Protein AF-A0A7V5DBU5-F1 (afdb_monomer_lite)

Secondary structure (DSSP, 8-state):
-HHHHHHHHHHHHHHSS---PPPPPP--TT------GGG--------TT---TT-SPBPPTT---IIIIIHHHHHHHH-STTSSSTTT-GGG---SSHHHHHHHSTTTT-S-TTT-HHHHHHH-SSTTTSSSTTSPPPPHHHHHHHHHHHHTT------BTTTT----SS--IIIIIHHHHHHH-

Sequence (185 aa):
MQHYALFTFFLVVLLSLSAPACKHDPAFPGGGDPIDTTDNPIDTTGNPGGGGNNSGVPCNPDSVYFQNQILPILISNCTESGCHNNVDKEDGVILTSYQSLVSTVENATLNNWDENKLMKALLEDDPDDRMPYGKPPLPQAQINLIATWIQQGAKNNGCNENYGACDTVNVKYSAFVQPLIQAKC

Foldseek 3Di:
DVVVVVVVVVVVVVVVPPDPDDDDDPDDPPDDDDPPCPVPPPPPPPDPDDPDLQDDAADDPLDQACVPAVLCVCCVFAQPPCGQDPPNNVVVQHSNALVRRPVRFFCCLPLDQVRGRVNCQLPPPDQCSHPPHPDDRDDVVSSVSSNSCSVVRVDNGDHRPNHPPDPPVQDDCVRPVVVVVVVPD

Radius of gyration: 33.04 Å; chains: 1; bounding box: 50×54×103 Å

Structure (mmCIF, N/CA/C/O backbone):
data_AF-A0A7V5DBU5-F1
#
_entry.id   AF-A0A7V5DBU5-F1
#
loop_
_atom_site.group_PDB
_atom_site.id
_atom_site.type_symbol
_atom_site.label_atom_id
_atom_site.label_alt_id
_atom_site.label_comp_id
_atom_site.label_asym_id
_atom_site.label_entity_id
_atom_site.label_seq_id
_atom_site.pdbx_PDB_ins_code
_atom_site.Cartn_x
_atom_site.Cartn_y
_atom_site.Cartn_z
_atom_site.occupancy
_atom_site.B_iso_or_equiv
_atom_site.auth_seq_id
_atom_site.auth_comp_id
_atom_site.auth_asym_id
_atom_site.auth_atom_id
_atom_site.pdbx_PDB_model_num
ATOM 1 N N . MET A 1 1 ? 9.327 38.498 -87.704 1.00 60.50 1 MET A N 1
ATOM 2 C CA . MET A 1 1 ? 9.196 38.509 -86.227 1.00 60.50 1 MET A CA 1
ATOM 3 C C . MET A 1 1 ? 8.640 37.201 -85.642 1.00 60.50 1 MET A C 1
ATOM 5 O O . MET A 1 1 ? 8.986 36.889 -84.514 1.00 60.50 1 MET A O 1
ATOM 9 N N . GLN A 1 2 ? 7.891 36.382 -86.400 1.00 60.19 2 GLN A N 1
ATOM 10 C CA . GLN A 1 2 ? 7.339 35.084 -85.949 1.00 60.19 2 GLN A CA 1
ATOM 11 C C . GLN A 1 2 ? 8.396 34.035 -85.525 1.00 60.19 2 GLN A C 1
ATOM 13 O O . GLN A 1 2 ? 8.180 33.277 -84.586 1.00 60.19 2 GLN A O 1
ATOM 18 N N . HIS A 1 3 ? 9.555 33.995 -86.194 1.00 65.50 3 HIS A N 1
ATOM 19 C CA . HIS A 1 3 ? 10.580 32.967 -85.949 1.00 65.50 3 HIS A CA 1
ATOM 20 C C . HIS A 1 3 ? 11.387 33.180 -84.659 1.00 65.50 3 HIS A C 1
ATOM 22 O O . HIS A 1 3 ? 11.860 32.213 -84.072 1.00 65.50 3 HIS A O 1
ATOM 28 N N . TYR A 1 4 ? 11.502 34.425 -84.184 1.00 69.12 4 TYR A N 1
ATOM 29 C CA . TYR A 1 4 ? 12.236 34.733 -82.952 1.00 69.12 4 TYR A CA 1
ATOM 30 C C . TYR A 1 4 ? 11.459 34.306 -81.699 1.00 69.12 4 TYR A C 1
ATOM 32 O O . TYR A 1 4 ? 12.061 33.814 -80.753 1.00 69.12 4 TYR A O 1
ATOM 40 N N . ALA A 1 5 ? 10.126 34.425 -81.721 1.00 69.25 5 ALA A N 1
ATOM 41 C CA . ALA A 1 5 ? 9.256 34.041 -80.606 1.00 69.25 5 ALA A CA 1
ATOM 42 C C . ALA A 1 5 ? 9.189 32.517 -80.390 1.00 69.25 5 ALA A C 1
ATOM 44 O O . ALA A 1 5 ? 9.115 32.051 -79.257 1.00 69.25 5 ALA A O 1
ATOM 45 N N . LEU A 1 6 ? 9.259 31.730 -81.470 1.00 64.69 6 LEU A N 1
ATOM 46 C CA . LEU A 1 6 ? 9.334 30.268 -81.383 1.00 64.69 6 LEU A CA 1
ATOM 47 C C . LEU A 1 6 ? 10.687 29.802 -80.839 1.00 64.69 6 LEU A C 1
ATOM 49 O O . LEU A 1 6 ? 10.736 28.873 -80.038 1.00 64.69 6 LEU A O 1
ATOM 53 N N . PHE A 1 7 ? 11.775 30.469 -81.232 1.00 73.44 7 PHE A N 1
ATOM 54 C CA . PHE A 1 7 ? 13.117 30.117 -80.776 1.00 73.44 7 PHE A CA 1
ATOM 55 C C . PHE A 1 7 ? 13.321 30.440 -79.292 1.00 73.44 7 PHE A C 1
ATOM 57 O O . PHE A 1 7 ? 13.862 29.620 -78.556 1.00 73.44 7 PHE A O 1
ATOM 64 N N . THR A 1 8 ? 12.830 31.590 -78.820 1.00 72.75 8 THR A N 1
ATOM 65 C CA . THR A 1 8 ? 12.889 31.940 -77.393 1.00 72.75 8 THR A CA 1
ATOM 66 C C . THR A 1 8 ? 12.003 31.037 -76.542 1.00 72.75 8 THR A C 1
ATOM 68 O O . THR A 1 8 ? 12.426 30.632 -75.463 1.00 72.75 8 THR A O 1
ATOM 71 N N . PHE A 1 9 ? 10.822 30.644 -77.031 1.00 72.44 9 PHE A N 1
ATOM 72 C CA . PHE A 1 9 ? 9.967 29.681 -76.335 1.00 72.44 9 PHE A CA 1
ATOM 73 C C . PHE A 1 9 ? 10.643 28.307 -76.204 1.00 72.44 9 PHE A C 1
ATOM 75 O O . PHE A 1 9 ? 10.644 27.720 -75.125 1.00 72.44 9 PHE A O 1
ATOM 82 N N . PHE A 1 10 ? 11.300 27.829 -77.266 1.00 71.50 10 PHE A N 1
ATOM 83 C CA . PHE A 1 10 ? 12.033 26.560 -77.237 1.00 71.50 10 PHE A CA 1
ATOM 84 C C . PHE A 1 10 ? 13.217 26.595 -76.260 1.00 71.50 10 PHE A C 1
ATOM 86 O O . PHE A 1 10 ? 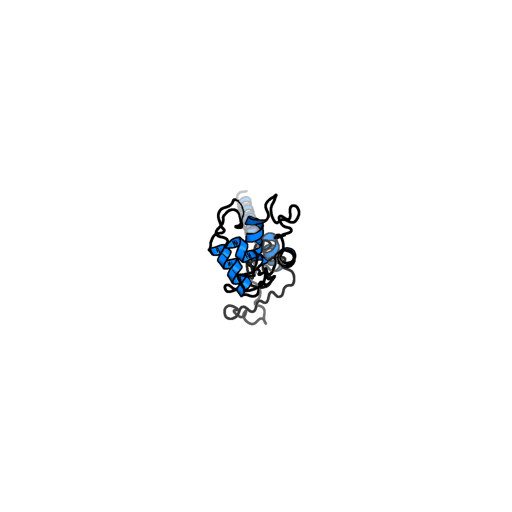13.464 25.625 -75.549 1.00 71.50 10 PHE A O 1
ATOM 93 N N . LEU A 1 11 ? 13.916 27.730 -76.177 1.00 71.50 11 LEU A N 1
ATOM 94 C CA . LEU A 1 11 ? 15.071 27.909 -75.296 1.00 71.50 11 LEU A CA 1
ATOM 95 C C . LEU A 1 11 ? 14.665 27.989 -73.815 1.00 71.50 11 LEU A C 1
ATOM 97 O O . LEU A 1 11 ? 15.367 27.451 -72.965 1.00 71.50 11 LEU A O 1
ATOM 101 N N . VAL A 1 12 ? 13.505 28.580 -73.509 1.00 73.44 12 VAL A N 1
ATOM 102 C CA . VAL A 1 12 ? 12.942 28.620 -72.146 1.00 73.44 12 VAL A CA 1
ATOM 103 C C . VAL A 1 12 ? 12.428 27.243 -71.704 1.00 73.44 12 VAL A C 1
ATOM 105 O O . VAL A 1 12 ? 12.620 26.877 -70.548 1.00 73.44 12 VAL A O 1
ATOM 108 N N . VAL A 1 13 ? 11.841 26.452 -72.611 1.00 71.81 13 VAL A N 1
ATOM 109 C CA . VAL A 1 13 ? 11.404 25.068 -72.327 1.00 71.81 13 VAL A CA 1
ATOM 110 C C . VAL A 1 13 ? 12.594 24.114 -72.152 1.00 71.81 13 VAL A C 1
ATOM 112 O O . VAL A 1 13 ? 12.549 23.221 -71.311 1.00 71.81 13 VAL A O 1
ATOM 115 N N . LEU A 1 14 ? 13.691 24.314 -72.892 1.00 66.31 14 LEU A N 1
ATOM 116 C CA . LEU A 1 14 ? 14.921 23.537 -72.696 1.00 66.31 14 LEU A CA 1
ATOM 117 C C . LEU A 1 14 ? 15.621 23.864 -71.370 1.00 66.31 14 LEU A C 1
ATOM 119 O O . LEU A 1 14 ? 16.215 22.974 -70.766 1.00 66.31 14 LEU A O 1
ATOM 123 N N . LEU A 1 15 ? 15.535 25.114 -70.903 1.00 65.19 15 LEU A N 1
ATOM 124 C CA . LEU A 1 15 ? 16.136 25.531 -69.633 1.00 65.19 15 LEU A CA 1
ATOM 125 C C . LEU A 1 15 ? 15.330 25.073 -68.405 1.00 65.19 15 LEU A C 1
ATOM 127 O O . LEU A 1 15 ? 15.883 24.993 -67.314 1.00 65.19 15 LEU A O 1
ATOM 131 N N . SER A 1 16 ? 14.038 24.763 -68.560 1.00 62.12 16 SER A N 1
ATOM 132 C CA . SER A 1 16 ? 13.177 24.293 -67.466 1.00 62.12 16 SER A CA 1
ATOM 133 C C . SER A 1 16 ? 13.171 22.770 -67.278 1.00 62.12 16 SER A C 1
ATOM 135 O O . SER A 1 16 ? 12.633 22.291 -66.282 1.00 62.12 16 SER A O 1
ATOM 137 N N . LEU A 1 17 ? 13.808 22.002 -68.174 1.00 59.97 17 LEU A N 1
ATOM 138 C CA . LEU A 1 17 ? 13.916 20.538 -68.071 1.00 59.97 17 LEU A CA 1
ATOM 139 C C . LEU A 1 17 ? 15.126 20.039 -67.260 1.00 59.97 17 LEU A C 1
ATOM 141 O O . LEU A 1 17 ? 15.293 18.833 -67.089 1.00 59.97 17 LEU A O 1
ATOM 145 N N . SER A 1 18 ? 15.961 20.930 -66.724 1.00 63.25 18 SER A N 1
ATOM 146 C CA . SER A 1 18 ? 17.079 20.555 -65.854 1.00 63.25 18 SER A CA 1
ATOM 147 C C . SER A 1 18 ? 16.658 20.531 -64.381 1.00 63.25 18 SER A C 1
ATOM 149 O O . SER A 1 18 ? 17.081 21.372 -63.588 1.00 63.25 18 SER A O 1
ATOM 151 N N . ALA A 1 19 ? 15.821 19.565 -64.001 1.00 63.66 19 ALA A N 1
ATOM 152 C CA . ALA A 1 19 ? 15.732 19.166 -62.600 1.00 63.66 19 ALA A CA 1
ATOM 153 C C . ALA A 1 19 ? 16.977 18.324 -62.254 1.00 63.66 19 ALA A C 1
ATOM 155 O O . ALA A 1 19 ? 17.331 17.437 -63.038 1.00 63.66 19 ALA A O 1
ATOM 156 N N . PRO A 1 20 ? 17.664 18.552 -61.120 1.00 57.50 20 PRO A N 1
ATOM 157 C CA . PRO A 1 20 ? 18.678 17.616 -60.656 1.00 57.50 20 PRO A CA 1
ATOM 158 C C . PRO A 1 20 ? 18.013 16.267 -60.351 1.00 57.50 20 PRO A C 1
ATOM 160 O O . PRO A 1 20 ? 17.264 16.133 -59.387 1.00 57.50 20 PRO A O 1
ATOM 163 N N . ALA A 1 21 ? 18.264 15.267 -61.195 1.00 67.06 21 ALA A N 1
ATOM 164 C CA . ALA A 1 21 ? 17.922 13.884 -60.894 1.00 67.06 21 ALA A CA 1
ATOM 165 C C . ALA A 1 21 ? 18.829 13.380 -59.760 1.00 67.06 21 ALA A C 1
ATOM 167 O O . ALA A 1 21 ? 20.046 13.579 -59.806 1.00 67.06 21 ALA A O 1
ATOM 168 N N . CYS A 1 22 ? 18.249 12.720 -58.755 1.00 59.81 22 CYS A N 1
ATOM 169 C CA . CYS A 1 22 ? 19.012 12.036 -57.713 1.00 59.81 22 CYS A CA 1
ATOM 170 C C . CYS A 1 22 ? 19.956 11.017 -58.370 1.00 59.81 22 CYS A C 1
ATOM 172 O O . CYS A 1 22 ? 19.511 10.132 -59.104 1.00 59.81 22 CYS A O 1
ATOM 174 N N . LYS A 1 23 ? 21.265 11.144 -58.131 1.00 60.88 23 LYS A N 1
ATOM 175 C CA . LYS A 1 23 ? 22.212 10.087 -58.493 1.00 60.88 23 LYS A CA 1
ATOM 176 C C . LYS A 1 23 ? 21.968 8.887 -57.582 1.00 60.88 23 LYS A C 1
ATOM 178 O O . LYS A 1 23 ? 21.833 9.052 -56.376 1.00 60.88 23 LYS A O 1
ATOM 183 N N . HIS A 1 24 ? 21.938 7.695 -58.170 1.00 56.12 24 HIS A N 1
ATOM 184 C CA . HIS A 1 24 ? 22.024 6.450 -57.415 1.00 56.12 24 HIS A CA 1
ATOM 185 C C . HIS A 1 24 ? 23.429 6.332 -56.805 1.00 56.12 24 HIS A C 1
ATOM 187 O O . HIS A 1 24 ? 24.423 6.612 -57.484 1.00 56.12 24 HIS A O 1
ATOM 193 N N . ASP A 1 25 ? 23.482 5.951 -55.532 1.00 62.62 25 ASP A N 1
ATOM 194 C CA . ASP A 1 25 ? 24.703 5.752 -54.748 1.00 62.62 25 ASP A CA 1
ATOM 195 C C . ASP A 1 25 ? 25.606 4.685 -55.407 1.00 62.62 25 ASP A C 1
ATOM 197 O O . ASP A 1 25 ? 25.085 3.663 -55.877 1.00 62.62 25 ASP A O 1
ATOM 201 N N . PRO A 1 26 ? 26.937 4.881 -55.512 1.00 58.69 26 PRO A N 1
ATOM 202 C CA . PRO A 1 26 ? 27.840 3.794 -55.864 1.00 58.69 26 PRO A CA 1
ATOM 203 C C . PRO A 1 26 ? 27.685 2.628 -54.883 1.00 58.69 26 PRO A C 1
ATOM 205 O O . PRO A 1 26 ? 27.759 2.802 -53.672 1.00 58.69 26 PRO A O 1
ATOM 208 N N . ALA A 1 27 ? 27.531 1.415 -55.418 1.00 55.66 27 ALA A N 1
ATOM 209 C CA . ALA A 1 27 ? 27.648 0.201 -54.621 1.00 55.66 27 ALA A CA 1
ATOM 210 C C . ALA A 1 27 ? 29.011 0.208 -53.908 1.00 55.66 27 ALA A C 1
ATOM 212 O O . ALA A 1 27 ? 30.055 0.182 -54.565 1.00 55.66 27 ALA A O 1
ATOM 213 N N . PHE A 1 28 ? 29.002 0.285 -52.576 1.00 51.28 28 PHE A N 1
ATOM 214 C CA . PHE A 1 28 ? 30.214 0.230 -51.766 1.00 51.28 28 PHE A CA 1
ATOM 215 C C . PHE A 1 28 ? 30.926 -1.109 -52.003 1.00 51.28 28 PHE A C 1
ATOM 217 O O . PHE A 1 28 ? 30.358 -2.162 -51.702 1.00 51.28 28 PHE A O 1
ATOM 224 N N . PRO A 1 29 ? 32.176 -1.120 -52.496 1.00 49.84 29 PRO A N 1
ATOM 225 C CA . PRO A 1 29 ? 32.946 -2.346 -52.543 1.00 49.84 29 PRO A CA 1
ATOM 226 C C . PRO A 1 29 ? 33.483 -2.608 -51.130 1.00 49.84 29 PRO A C 1
ATOM 228 O O . PRO A 1 29 ? 34.493 -2.030 -50.735 1.00 49.84 29 PRO A O 1
ATOM 231 N N . GLY A 1 30 ? 32.791 -3.450 -50.354 1.00 55.19 30 GLY A N 1
ATOM 232 C CA . GLY A 1 30 ? 33.338 -3.983 -49.098 1.00 55.19 30 GLY A CA 1
ATOM 233 C C . GLY A 1 30 ? 32.402 -4.136 -47.896 1.00 55.19 30 GLY A C 1
ATOM 234 O O . GLY A 1 30 ? 32.901 -4.456 -46.822 1.00 55.19 30 GLY A O 1
ATOM 235 N N . GLY A 1 31 ? 31.090 -3.936 -48.021 1.00 46.47 31 GLY A N 1
ATOM 236 C CA . GLY A 1 31 ? 30.143 -4.281 -46.955 1.00 46.47 31 GLY A CA 1
ATOM 237 C C . GLY A 1 31 ? 29.413 -5.566 -47.312 1.00 46.47 31 GLY A C 1
ATOM 238 O O . GLY A 1 31 ? 28.686 -5.572 -48.298 1.00 46.47 31 GLY A O 1
ATOM 239 N N . GLY A 1 32 ? 29.623 -6.649 -46.558 1.00 52.69 32 GLY A N 1
ATOM 240 C CA . GLY A 1 32 ? 28.735 -7.811 -46.640 1.00 52.69 32 GLY A CA 1
ATOM 241 C C . GLY A 1 32 ? 27.289 -7.380 -46.396 1.00 52.69 32 GLY A C 1
ATOM 242 O O . GLY A 1 32 ? 27.061 -6.375 -45.715 1.00 52.69 32 GLY A O 1
ATOM 243 N N . ASP A 1 33 ? 26.342 -8.114 -46.983 1.00 50.59 33 ASP A N 1
ATOM 244 C CA . ASP A 1 33 ? 24.912 -7.862 -46.813 1.00 50.59 33 ASP A CA 1
ATOM 245 C C . ASP A 1 33 ? 24.586 -7.602 -45.331 1.00 50.59 33 ASP A C 1
ATOM 247 O O . ASP A 1 33 ? 25.158 -8.273 -44.459 1.00 50.59 33 ASP A O 1
ATOM 251 N N . PRO A 1 34 ? 23.715 -6.625 -45.013 1.00 55.34 34 PRO A N 1
ATOM 252 C CA . PRO A 1 34 ? 23.276 -6.424 -43.644 1.00 55.34 34 PRO A CA 1
ATOM 253 C C . PRO A 1 34 ? 22.715 -7.750 -43.134 1.00 55.34 34 PRO A C 1
ATOM 255 O O . PRO A 1 34 ? 21.791 -8.315 -43.716 1.00 55.34 34 PRO A O 1
ATOM 258 N N . ILE A 1 35 ? 23.340 -8.265 -42.078 1.00 54.78 35 ILE A N 1
ATOM 259 C CA . ILE A 1 35 ? 22.920 -9.495 -41.422 1.00 54.78 35 ILE A CA 1
ATOM 260 C C . ILE A 1 35 ? 21.494 -9.247 -40.940 1.00 54.78 35 ILE A C 1
ATOM 262 O O . ILE A 1 35 ? 21.256 -8.308 -40.178 1.00 54.78 35 ILE A O 1
ATOM 266 N N . ASP A 1 36 ? 20.561 -10.058 -41.423 1.00 48.00 36 ASP A N 1
ATOM 267 C CA . ASP A 1 36 ? 19.178 -10.028 -40.980 1.00 48.00 36 ASP A CA 1
ATOM 268 C C . ASP A 1 36 ? 19.130 -10.393 -39.488 1.00 48.00 36 ASP A C 1
ATOM 270 O O . ASP A 1 36 ? 19.475 -11.507 -39.088 1.00 48.00 36 ASP A O 1
ATOM 274 N N . THR A 1 37 ? 18.795 -9.418 -38.643 1.00 52.22 37 THR A N 1
ATOM 275 C CA . THR A 1 37 ? 18.756 -9.577 -37.183 1.00 52.22 37 THR A CA 1
ATOM 276 C C . THR A 1 37 ? 17.423 -10.136 -36.687 1.00 52.22 37 THR A C 1
ATOM 278 O O . THR A 1 37 ? 17.224 -10.230 -35.474 1.00 52.22 37 THR A O 1
ATOM 281 N N . THR A 1 38 ? 16.513 -10.545 -37.581 1.00 57.91 38 THR A N 1
ATOM 282 C CA . THR A 1 38 ? 15.212 -11.123 -37.196 1.00 57.91 38 THR A CA 1
ATOM 283 C C . THR A 1 38 ? 15.337 -12.395 -36.368 1.00 57.91 38 THR A C 1
ATOM 285 O O . THR A 1 38 ? 14.452 -12.681 -35.564 1.00 57.91 38 THR A O 1
ATOM 288 N N . ASP A 1 39 ? 16.439 -13.130 -36.521 1.00 48.50 39 ASP A N 1
ATOM 289 C CA . ASP A 1 39 ? 16.620 -14.427 -35.865 1.00 48.50 39 ASP A CA 1
ATOM 290 C C . ASP A 1 39 ? 17.315 -14.313 -34.501 1.00 48.50 39 ASP A C 1
ATOM 292 O O . ASP A 1 39 ? 17.307 -15.265 -33.717 1.00 48.50 39 ASP A O 1
ATOM 296 N N . ASN A 1 40 ? 17.897 -13.149 -34.184 1.00 46.59 40 ASN A N 1
ATOM 297 C CA . ASN A 1 40 ? 18.427 -12.859 -32.857 1.00 46.59 40 ASN A CA 1
ATOM 298 C C . ASN A 1 40 ? 18.576 -11.339 -32.667 1.00 46.59 40 ASN A C 1
ATOM 300 O O . ASN A 1 40 ? 19.552 -10.763 -33.162 1.00 46.59 40 ASN A O 1
ATOM 304 N N . PRO A 1 41 ? 17.657 -10.666 -31.951 1.00 48.28 41 PRO A N 1
ATOM 305 C CA . PRO A 1 41 ? 17.798 -9.252 -31.656 1.00 48.28 41 PRO A CA 1
ATOM 306 C C . PRO A 1 41 ? 18.893 -9.095 -30.597 1.00 48.28 41 PRO A C 1
ATOM 308 O O . PRO A 1 41 ? 18.632 -8.956 -29.405 1.00 48.28 41 PRO A O 1
ATOM 311 N N . ILE A 1 42 ? 20.154 -9.139 -31.025 1.00 49.91 42 ILE A N 1
ATOM 312 C CA . ILE A 1 42 ? 21.224 -8.523 -30.256 1.00 49.91 42 ILE A CA 1
ATOM 313 C C . ILE A 1 42 ? 20.984 -7.031 -30.412 1.00 49.91 42 ILE A C 1
ATOM 315 O O . ILE A 1 42 ? 21.269 -6.446 -31.455 1.00 49.91 42 ILE A O 1
ATOM 319 N N . ASP A 1 43 ? 20.388 -6.450 -29.380 1.00 45.06 43 ASP A N 1
ATOM 320 C CA . ASP A 1 43 ? 20.214 -5.017 -29.244 1.00 45.06 43 ASP A CA 1
ATOM 321 C C . ASP A 1 43 ? 21.590 -4.337 -29.317 1.00 45.06 43 ASP A C 1
ATOM 323 O O . ASP A 1 43 ? 22.355 -4.297 -28.353 1.00 45.06 43 ASP A O 1
ATOM 327 N N . THR A 1 44 ? 21.940 -3.825 -30.497 1.00 52.16 44 THR A N 1
ATOM 328 C CA . THR A 1 44 ? 23.158 -3.035 -30.693 1.00 52.16 44 THR A CA 1
ATOM 329 C C . THR A 1 44 ? 22.994 -1.597 -30.195 1.00 52.16 44 THR A C 1
ATOM 331 O O . THR A 1 44 ? 23.914 -0.796 -30.352 1.00 52.16 44 THR A O 1
ATOM 334 N N . THR A 1 45 ? 21.866 -1.238 -29.570 1.00 54.34 45 THR A N 1
ATOM 335 C CA . THR A 1 45 ? 21.666 0.059 -28.912 1.00 54.34 45 THR A CA 1
ATOM 336 C C . THR A 1 45 ? 22.150 0.034 -27.465 1.00 54.34 45 THR A C 1
ATOM 338 O O . THR A 1 45 ? 21.519 0.539 -26.544 1.00 54.34 45 THR A O 1
ATOM 341 N N . GLY A 1 46 ? 23.385 -0.425 -27.267 1.00 44.19 46 GLY A N 1
ATOM 342 C CA . GLY A 1 46 ? 24.196 0.033 -26.142 1.00 44.19 46 GLY A CA 1
ATOM 343 C C . GLY A 1 46 ? 24.542 1.522 -26.290 1.00 44.19 46 GLY A C 1
ATOM 344 O O . GLY A 1 46 ? 25.716 1.866 -26.371 1.00 44.19 46 GLY A O 1
ATOM 345 N N . ASN A 1 47 ? 23.548 2.413 -26.388 1.00 46.97 47 ASN A N 1
ATOM 346 C CA . ASN A 1 47 ? 23.751 3.857 -26.368 1.00 46.97 47 ASN A CA 1
ATOM 347 C C . ASN A 1 47 ? 23.369 4.418 -24.985 1.00 46.97 47 ASN A C 1
ATOM 349 O O . ASN A 1 47 ? 22.209 4.313 -24.580 1.00 46.97 47 ASN A O 1
ATOM 353 N N . PRO A 1 48 ? 24.301 5.063 -24.263 1.00 48.75 48 PRO A N 1
ATOM 354 C CA . PRO A 1 48 ? 24.102 5.543 -22.896 1.00 48.75 48 PRO A CA 1
ATOM 355 C C . PRO A 1 48 ? 23.366 6.898 -22.840 1.00 48.75 48 PRO A C 1
ATOM 357 O O . PRO A 1 48 ? 23.848 7.832 -22.203 1.00 48.75 48 PRO A O 1
ATOM 360 N N . GLY A 1 49 ? 22.224 7.057 -23.525 1.00 47.34 49 GLY A N 1
ATOM 361 C CA . GLY A 1 49 ? 21.631 8.399 -23.677 1.00 47.34 49 GLY A CA 1
ATOM 362 C C . GLY A 1 49 ? 20.139 8.534 -23.977 1.00 47.34 49 GLY A C 1
ATOM 363 O O . GLY A 1 49 ? 19.692 9.653 -24.214 1.00 47.34 49 GLY A O 1
ATOM 364 N N . GLY A 1 50 ? 19.348 7.459 -23.971 1.00 46.06 50 GLY A N 1
ATOM 365 C CA . GLY A 1 50 ? 17.890 7.563 -24.097 1.00 46.06 50 GLY A CA 1
ATOM 366 C C . GLY A 1 50 ? 17.242 7.741 -22.727 1.00 46.06 50 GLY A C 1
ATOM 367 O O . GLY A 1 50 ? 17.080 6.764 -22.005 1.00 46.06 50 GLY A O 1
ATOM 368 N N . GLY A 1 51 ? 16.893 8.974 -22.355 1.00 49.03 51 GLY A N 1
ATOM 369 C CA . GLY A 1 51 ? 16.230 9.328 -21.090 1.00 49.03 51 GLY A CA 1
ATOM 370 C C . GLY A 1 51 ? 14.769 8.873 -20.980 1.00 49.03 51 GLY A C 1
ATOM 371 O O . GLY A 1 51 ? 13.927 9.651 -20.539 1.00 49.03 51 GLY A O 1
ATOM 372 N N . GLY A 1 52 ? 14.469 7.643 -21.395 1.00 55.75 52 GLY A N 1
ATOM 373 C CA . GLY A 1 52 ? 13.174 6.999 -21.216 1.00 55.75 52 GLY A CA 1
ATOM 374 C C . GLY A 1 52 ? 13.149 6.187 -19.924 1.00 55.75 52 GLY A C 1
ATOM 375 O O . GLY A 1 52 ? 14.110 5.501 -19.575 1.00 55.75 52 GLY A O 1
ATOM 376 N N . ASN A 1 53 ? 12.022 6.206 -19.222 1.00 63.81 53 ASN A N 1
ATOM 377 C CA . ASN A 1 53 ? 11.742 5.366 -18.055 1.00 63.81 53 ASN A CA 1
ATOM 378 C C . ASN A 1 53 ? 11.518 3.884 -18.418 1.00 63.81 53 ASN A C 1
ATOM 380 O O . ASN A 1 53 ? 10.870 3.184 -17.652 1.00 63.81 53 ASN A O 1
ATOM 384 N N . ASN A 1 54 ? 12.035 3.396 -19.550 1.00 68.94 54 ASN A N 1
ATOM 385 C CA . ASN A 1 54 ? 11.801 2.039 -20.073 1.00 68.94 54 ASN A CA 1
ATOM 386 C C . ASN A 1 54 ? 12.968 1.074 -19.785 1.00 68.94 54 ASN A C 1
ATOM 388 O O . ASN A 1 54 ? 12.951 -0.087 -20.190 1.00 68.94 54 ASN A O 1
ATOM 392 N N . SER A 1 55 ? 13.973 1.558 -19.052 1.00 72.25 55 SER A N 1
ATOM 393 C CA . SER A 1 55 ? 15.100 0.789 -18.516 1.00 72.25 55 SER A CA 1
ATOM 394 C C . SER A 1 55 ? 14.842 0.426 -17.047 1.00 72.25 55 SER A C 1
ATOM 396 O O . SER A 1 55 ? 14.156 1.160 -16.337 1.00 72.25 55 SER A O 1
ATOM 398 N N . GLY A 1 56 ? 15.372 -0.694 -16.546 1.00 81.62 56 GLY A N 1
ATOM 399 C CA . GLY A 1 56 ? 15.202 -1.099 -15.141 1.00 81.62 56 GLY A CA 1
ATOM 400 C C . GLY A 1 56 ? 15.052 -2.607 -14.945 1.00 81.62 56 GLY A C 1
ATOM 401 O O . GLY A 1 56 ? 15.556 -3.386 -15.745 1.00 81.62 56 GLY A O 1
ATOM 402 N N . VAL A 1 57 ? 14.379 -3.022 -13.870 1.00 89.00 57 VAL A N 1
ATOM 403 C CA . VAL A 1 57 ? 14.065 -4.437 -13.606 1.00 89.00 57 VAL A CA 1
ATOM 404 C C . VAL A 1 57 ? 12.670 -4.747 -14.166 1.00 89.00 57 VAL A C 1
ATOM 406 O O . VAL A 1 57 ? 11.720 -4.088 -13.733 1.00 89.00 57 VAL A O 1
ATOM 409 N N . PRO A 1 58 ? 12.512 -5.714 -15.093 1.00 93.19 58 PRO A N 1
ATOM 410 C CA . PRO A 1 58 ? 11.194 -6.115 -15.580 1.00 93.19 58 PRO A CA 1
ATOM 411 C C . PRO A 1 58 ? 10.338 -6.707 -14.456 1.00 93.19 58 PRO A C 1
ATOM 413 O O . PRO A 1 58 ? 10.847 -7.364 -13.545 1.00 93.19 58 PRO A O 1
ATOM 416 N N . CYS A 1 59 ? 9.026 -6.491 -14.530 1.00 94.88 59 CYS A N 1
ATOM 417 C CA . CYS A 1 59 ? 8.078 -7.108 -13.607 1.00 94.88 59 CYS A CA 1
ATOM 418 C C . CYS A 1 59 ? 7.972 -8.615 -13.858 1.00 94.88 59 CYS A C 1
ATOM 420 O O . CYS A 1 59 ? 7.824 -9.056 -14.997 1.00 94.88 59 CYS A O 1
ATOM 422 N N . ASN A 1 60 ? 8.001 -9.402 -12.785 1.00 95.94 60 ASN A N 1
ATOM 423 C CA . ASN A 1 60 ? 7.648 -10.814 -12.827 1.00 95.94 60 ASN A CA 1
ATOM 424 C C . ASN A 1 60 ? 6.150 -10.963 -12.491 1.00 95.94 60 ASN A C 1
ATOM 426 O O . ASN A 1 60 ? 5.745 -10.481 -11.431 1.00 95.94 60 ASN A O 1
ATOM 430 N N . PRO A 1 61 ? 5.336 -11.624 -13.338 1.00 93.69 61 PRO A N 1
ATOM 431 C CA . PRO A 1 61 ? 3.904 -11.813 -13.086 1.00 93.69 61 PRO A CA 1
ATOM 432 C C . PRO A 1 61 ? 3.591 -12.583 -11.795 1.00 93.69 61 PRO A C 1
ATOM 434 O O . PRO A 1 61 ? 2.527 -12.385 -11.217 1.00 93.69 61 PRO A O 1
ATOM 437 N N . ASP A 1 62 ? 4.517 -13.411 -11.311 1.00 95.50 62 ASP A N 1
ATOM 438 C CA . ASP A 1 62 ? 4.353 -14.189 -10.080 1.00 95.5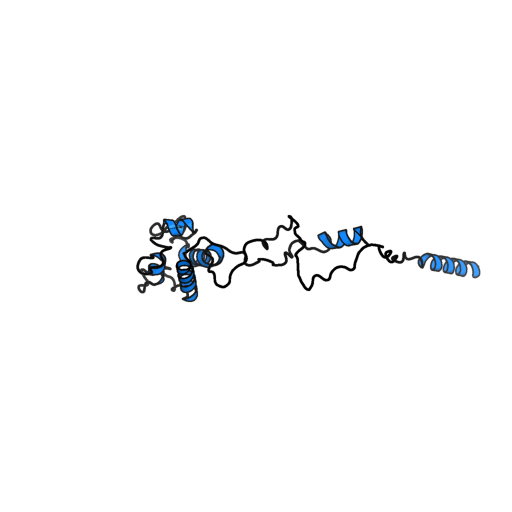0 62 ASP A CA 1
ATOM 439 C C . ASP A 1 62 ? 4.788 -13.416 -8.825 1.00 95.50 62 ASP A C 1
ATOM 441 O O . ASP A 1 62 ? 4.752 -13.946 -7.715 1.00 95.50 62 ASP A O 1
ATOM 445 N N . SER A 1 63 ? 5.251 -12.171 -8.966 1.00 97.31 63 SER A N 1
ATOM 446 C CA . SER A 1 63 ? 5.732 -11.341 -7.858 1.00 97.31 63 SER A CA 1
ATOM 447 C C . SER A 1 63 ? 4.781 -10.192 -7.561 1.00 97.31 63 SER A C 1
ATOM 449 O O . SER A 1 63 ? 4.342 -9.484 -8.463 1.00 97.31 63 SER A O 1
ATOM 451 N N . VAL A 1 64 ? 4.527 -9.960 -6.274 1.00 98.38 64 VAL A N 1
ATOM 452 C CA . VAL A 1 64 ? 3.867 -8.747 -5.799 1.00 98.38 64 VAL A CA 1
ATOM 453 C C . VAL A 1 64 ? 4.929 -7.740 -5.378 1.00 98.38 64 VAL A C 1
ATOM 455 O O . VAL A 1 64 ? 5.854 -8.048 -4.617 1.00 98.38 64 VAL A O 1
ATOM 458 N N . TYR A 1 65 ? 4.802 -6.521 -5.891 1.00 98.38 65 TYR A N 1
ATOM 459 C CA . TYR A 1 65 ? 5.763 -5.454 -5.653 1.00 98.38 65 TYR A CA 1
ATOM 460 C C . TYR A 1 65 ? 5.197 -4.417 -4.691 1.00 98.38 65 TYR A C 1
ATOM 462 O O . TYR A 1 65 ? 4.136 -3.838 -4.937 1.00 98.38 65 TYR A O 1
ATOM 470 N N . PHE A 1 66 ? 5.925 -4.148 -3.604 1.00 98.69 66 PHE A N 1
ATOM 471 C CA . PHE A 1 66 ? 5.484 -3.189 -2.596 1.00 98.69 66 PHE A CA 1
ATOM 472 C C . PHE A 1 66 ? 5.227 -1.809 -3.204 1.00 98.69 66 PHE A C 1
ATOM 474 O O . PHE A 1 66 ? 4.163 -1.235 -2.991 1.00 98.69 66 PHE A O 1
ATOM 481 N N . GLN A 1 67 ? 6.175 -1.303 -3.995 1.00 98.19 67 GLN A N 1
ATOM 482 C CA . GLN A 1 67 ? 6.099 0.041 -4.570 1.00 98.19 67 GLN A CA 1
ATOM 483 C C . GLN A 1 67 ? 4.974 0.176 -5.605 1.00 98.19 67 GLN A C 1
ATOM 485 O O . GLN A 1 67 ? 4.298 1.199 -5.645 1.00 98.19 67 GLN A O 1
ATOM 490 N N . ASN A 1 68 ? 4.758 -0.856 -6.424 1.00 97.81 68 ASN A N 1
ATOM 491 C CA . ASN A 1 68 ? 3.788 -0.808 -7.519 1.00 97.81 68 ASN A CA 1
ATOM 492 C C . ASN A 1 68 ? 2.356 -1.115 -7.057 1.00 97.81 68 ASN A C 1
ATOM 494 O O . ASN A 1 68 ? 1.411 -0.586 -7.632 1.00 97.81 68 ASN A O 1
ATOM 498 N N . GLN A 1 69 ? 2.180 -1.994 -6.062 1.00 98.44 69 GLN A N 1
ATOM 499 C CA . GLN A 1 69 ? 0.865 -2.560 -5.732 1.00 98.44 69 GLN A CA 1
ATOM 500 C C . GLN A 1 69 ? 0.448 -2.315 -4.281 1.00 98.44 69 GLN A C 1
ATOM 502 O O . GLN A 1 69 ? -0.675 -1.882 -4.045 1.00 98.44 69 GLN A O 1
ATOM 507 N N . ILE A 1 70 ? 1.323 -2.556 -3.302 1.00 98.69 70 ILE A N 1
ATOM 508 C CA . ILE A 1 70 ? 0.934 -2.496 -1.881 1.00 98.69 70 ILE A CA 1
ATOM 509 C C . ILE A 1 70 ? 0.856 -1.059 -1.375 1.00 98.69 70 ILE A C 1
ATOM 511 O O . ILE A 1 70 ? -0.150 -0.662 -0.792 1.00 98.69 70 ILE A O 1
ATOM 515 N N . LEU A 1 71 ? 1.891 -0.258 -1.621 1.00 98.75 71 LEU A N 1
ATOM 516 C CA . LEU A 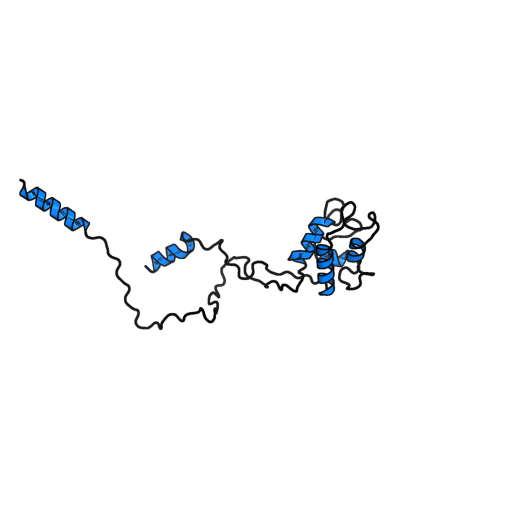1 71 ? 1.950 1.122 -1.159 1.00 98.75 71 LEU A CA 1
ATOM 517 C C . LEU A 1 71 ? 0.780 1.970 -1.693 1.00 98.75 71 LEU A C 1
ATOM 519 O O . LEU A 1 71 ? 0.170 2.668 -0.884 1.00 98.75 71 LEU A O 1
ATOM 523 N N . PRO A 1 72 ? 0.387 1.888 -2.983 1.00 98.56 72 PRO A N 1
ATOM 524 C CA . PRO A 1 72 ? -0.805 2.583 -3.462 1.00 98.56 72 PRO A CA 1
ATOM 525 C C . PRO A 1 72 ? -2.089 2.160 -2.742 1.00 98.56 72 PRO A C 1
ATOM 527 O O . PRO A 1 72 ? -2.890 3.024 -2.400 1.00 98.56 72 PRO A O 1
ATOM 530 N N . ILE A 1 73 ? -2.274 0.865 -2.446 1.00 98.56 73 ILE A N 1
ATOM 531 C CA . ILE A 1 73 ? -3.441 0.386 -1.682 1.00 98.56 73 ILE A CA 1
ATOM 532 C C . ILE A 1 73 ? -3.468 1.034 -0.294 1.00 98.56 73 ILE A C 1
ATOM 534 O O . ILE A 1 73 ? -4.511 1.545 0.115 1.00 98.56 73 ILE A O 1
ATOM 538 N N . LEU A 1 74 ? -2.331 1.055 0.407 1.00 98.50 74 LEU A N 1
ATOM 539 C CA . LEU A 1 74 ? -2.232 1.650 1.740 1.00 98.50 74 LEU A CA 1
ATOM 540 C C . LEU A 1 74 ? -2.493 3.163 1.709 1.00 98.50 74 LEU A C 1
ATOM 542 O O . LEU A 1 74 ? -3.280 3.668 2.506 1.00 98.50 74 LEU A O 1
ATOM 546 N N . ILE A 1 75 ? -1.888 3.884 0.762 1.00 98.38 75 ILE A N 1
ATOM 547 C CA . ILE A 1 75 ? -2.070 5.335 0.623 1.00 98.38 75 ILE A CA 1
ATOM 548 C C . ILE A 1 75 ? -3.530 5.673 0.301 1.00 98.38 75 ILE A C 1
ATOM 550 O O . ILE A 1 75 ? -4.136 6.527 0.945 1.00 98.38 75 ILE A O 1
ATOM 554 N N . SER A 1 76 ? -4.125 4.995 -0.680 1.00 97.50 76 SER A N 1
ATOM 555 C CA . SER A 1 76 ? -5.467 5.340 -1.151 1.00 97.50 76 SER A CA 1
ATOM 556 C C . SER A 1 76 ? -6.579 5.018 -0.159 1.00 97.50 76 SER A C 1
ATOM 558 O O . SER A 1 76 ? -7.638 5.628 -0.254 1.00 97.50 76 SER A O 1
ATOM 560 N N . ASN A 1 77 ? -6.370 4.077 0.764 1.00 97.50 77 ASN A N 1
ATOM 561 C CA . ASN A 1 77 ? -7.436 3.616 1.655 1.00 97.50 77 ASN A CA 1
ATOM 562 C C . ASN A 1 77 ? -7.204 3.943 3.134 1.00 97.50 77 ASN A C 1
ATOM 564 O O . ASN A 1 77 ? -8.159 3.890 3.906 1.00 97.50 77 ASN A O 1
ATOM 568 N N . CYS A 1 78 ? -5.970 4.254 3.547 1.00 97.56 78 CYS A N 1
ATOM 569 C CA . CYS A 1 78 ? -5.618 4.320 4.970 1.00 97.56 78 CYS A CA 1
ATOM 570 C C . CYS A 1 78 ? -4.930 5.626 5.393 1.00 97.56 78 CYS A C 1
ATOM 572 O O . CYS A 1 78 ? -4.793 5.873 6.590 1.00 97.56 78 CYS A O 1
ATOM 574 N N . THR A 1 79 ? -4.481 6.466 4.452 1.00 97.81 79 THR A N 1
ATOM 575 C CA . THR A 1 79 ? -3.696 7.677 4.768 1.00 97.81 79 THR A CA 1
ATOM 576 C C . THR A 1 79 ? -4.469 8.980 4.566 1.00 97.81 79 THR A C 1
ATOM 578 O O . THR A 1 79 ? -3.864 10.025 4.328 1.00 97.81 79 THR A O 1
ATOM 581 N N . GLU A 1 80 ? -5.799 8.939 4.634 1.00 96.44 80 GLU A N 1
ATOM 582 C CA . GLU A 1 80 ? -6.625 10.150 4.633 1.00 96.44 80 GLU A CA 1
ATOM 583 C C . GLU A 1 80 ? -6.387 10.992 5.904 1.00 96.44 80 GLU A C 1
ATOM 585 O O . GLU A 1 80 ? -5.689 10.568 6.831 1.00 96.44 80 GLU A O 1
ATOM 590 N N . SER A 1 81 ? -6.904 12.223 5.924 1.00 97.19 81 SER A N 1
ATOM 591 C CA . SER A 1 81 ? -6.765 13.109 7.087 1.00 97.19 81 SER A CA 1
ATOM 592 C C . SER A 1 81 ? -7.499 12.528 8.298 1.00 97.19 81 SER A C 1
ATOM 594 O O . SER A 1 81 ? -8.635 12.079 8.174 1.00 97.19 81 SER A O 1
ATOM 596 N N . GLY A 1 82 ? -6.840 12.545 9.455 1.00 96.88 82 GLY A N 1
ATOM 597 C CA . GLY A 1 82 ? -7.285 11.887 10.684 1.00 96.88 82 GLY A CA 1
ATOM 598 C C . GLY A 1 82 ? -6.958 10.391 10.753 1.00 96.88 82 GLY A C 1
ATOM 599 O O . GLY A 1 82 ? -7.494 9.708 11.614 1.00 96.88 82 GLY A O 1
ATOM 600 N N . CYS A 1 83 ? -6.129 9.860 9.845 1.00 97.44 83 CYS A N 1
ATOM 601 C CA . CYS A 1 83 ? -5.791 8.432 9.793 1.00 97.44 83 CYS A CA 1
ATOM 602 C C . CYS A 1 83 ? -4.264 8.195 9.853 1.00 97.44 83 CYS A C 1
ATOM 604 O O . CYS A 1 83 ? -3.506 8.951 10.461 1.00 97.44 83 CYS A O 1
ATOM 606 N N . HIS A 1 84 ? -3.769 7.132 9.215 1.00 98.12 84 HIS A N 1
ATOM 607 C CA . HIS A 1 84 ? -2.401 6.625 9.378 1.00 98.12 84 HIS A CA 1
ATOM 608 C C . HIS A 1 84 ? -1.379 7.272 8.425 1.00 98.12 84 HIS A C 1
ATOM 610 O O . HIS A 1 84 ? -0.619 6.598 7.719 1.00 98.12 84 HIS A O 1
ATOM 616 N N . ASN A 1 85 ? -1.382 8.603 8.358 1.00 98.31 85 ASN A N 1
ATOM 617 C CA . ASN A 1 85 ? -0.470 9.390 7.526 1.00 98.31 85 ASN A CA 1
ATOM 618 C C . ASN A 1 85 ? 0.703 9.984 8.341 1.00 98.31 85 ASN A C 1
ATOM 620 O O . ASN A 1 85 ? 0.812 9.774 9.544 1.00 98.31 85 ASN A O 1
ATOM 624 N N . ASN A 1 86 ? 1.611 10.726 7.694 1.00 97.69 86 ASN A N 1
ATOM 625 C CA . ASN A 1 86 ? 2.795 11.304 8.357 1.00 97.69 86 ASN A CA 1
ATOM 626 C C . ASN A 1 86 ? 2.494 12.417 9.375 1.00 97.69 86 ASN A C 1
ATOM 628 O O . ASN A 1 86 ? 3.390 12.781 10.140 1.00 97.69 86 ASN A O 1
ATOM 632 N N . VAL A 1 87 ? 1.294 12.995 9.346 1.00 98.00 87 VAL A N 1
ATOM 633 C CA . VAL A 1 87 ? 0.875 14.118 10.191 1.00 98.00 87 VAL A CA 1
ATOM 634 C C . VAL A 1 87 ? 0.026 13.613 11.349 1.00 98.00 87 VAL A C 1
ATOM 636 O O . VAL A 1 87 ? 0.427 13.791 12.495 1.00 98.00 87 VAL A O 1
ATOM 639 N N . ASP A 1 88 ? -1.092 12.958 11.038 1.00 98.31 88 ASP A N 1
ATOM 640 C CA . ASP A 1 88 ? -2.106 12.569 12.020 1.00 98.31 88 ASP A CA 1
ATOM 641 C C . ASP A 1 88 ? -1.667 11.345 12.831 1.00 98.31 88 ASP A C 1
ATOM 643 O O . ASP A 1 88 ? -1.771 11.355 14.053 1.00 98.31 88 ASP A O 1
ATOM 647 N N . LYS A 1 89 ? -1.064 10.349 12.162 1.00 97.62 89 LYS A N 1
ATOM 648 C CA . LYS A 1 89 ? -0.474 9.153 12.784 1.00 97.62 89 LYS A CA 1
ATOM 649 C C . LYS A 1 89 ? -1.424 8.486 13.780 1.00 97.62 89 LYS A C 1
ATOM 651 O O . LYS A 1 89 ? -1.022 8.237 14.917 1.00 97.62 89 LYS A O 1
ATOM 656 N N . GLU A 1 90 ? -2.664 8.225 13.375 1.00 97.50 90 GLU A N 1
ATOM 657 C CA . GLU A 1 90 ? -3.635 7.576 14.262 1.00 97.50 90 GLU A CA 1
ATOM 658 C C . GLU A 1 90 ? -3.043 6.276 14.838 1.00 97.50 90 GLU A C 1
ATOM 660 O O . GLU A 1 90 ? -2.396 5.510 14.112 1.00 97.50 90 GLU A O 1
ATOM 665 N N . ASP A 1 91 ? -3.160 6.097 16.156 1.00 96.38 91 ASP A N 1
ATOM 666 C CA . ASP A 1 91 ? -2.503 5.044 16.952 1.00 96.38 91 ASP A CA 1
ATOM 667 C C . ASP A 1 91 ? -0.973 4.927 16.786 1.00 96.38 91 ASP A C 1
ATOM 669 O O . ASP A 1 91 ? -0.362 3.887 17.026 1.00 96.38 91 ASP A O 1
ATOM 673 N N . GLY A 1 92 ? -0.311 6.009 16.376 1.00 97.94 92 GLY A N 1
ATOM 674 C CA . GLY A 1 92 ? 1.126 6.038 16.101 1.00 97.94 92 GLY A CA 1
ATOM 675 C C . GLY A 1 92 ? 1.535 5.325 14.807 1.00 97.94 92 GLY A C 1
ATOM 676 O O . GLY A 1 92 ? 2.734 5.195 14.543 1.00 97.94 92 GLY A O 1
ATOM 677 N N . VAL A 1 93 ? 0.576 4.888 13.987 1.00 98.56 93 VAL A N 1
ATOM 678 C CA . VAL A 1 93 ? 0.818 4.121 12.760 1.00 98.56 93 VAL A CA 1
ATOM 679 C C . VAL A 1 93 ? 1.000 5.044 11.554 1.00 98.56 93 VAL A C 1
ATOM 681 O O . VAL A 1 93 ? 0.261 6.009 11.358 1.00 98.56 93 VAL A O 1
ATOM 684 N N . ILE A 1 94 ? 1.990 4.734 10.709 1.00 98.69 94 ILE A N 1
ATOM 685 C CA . ILE A 1 94 ? 2.309 5.502 9.499 1.00 98.69 94 ILE A CA 1
ATOM 686 C C . ILE A 1 94 ? 2.472 4.559 8.304 1.00 98.69 94 ILE A C 1
ATOM 688 O O . ILE A 1 94 ? 3.421 3.777 8.242 1.00 98.69 94 ILE A O 1
ATOM 692 N N . LEU A 1 95 ? 1.598 4.695 7.302 1.00 98.62 95 LEU A N 1
ATOM 693 C CA . LEU A 1 95 ? 1.519 3.784 6.148 1.00 98.62 95 LEU A CA 1
ATOM 694 C C . LEU A 1 95 ? 2.015 4.391 4.824 1.00 98.62 95 LEU A C 1
ATOM 696 O O . LEU A 1 95 ? 1.850 3.807 3.758 1.00 98.62 95 LEU A O 1
ATOM 700 N N . THR A 1 96 ? 2.651 5.563 4.869 1.00 98.31 96 THR A N 1
ATOM 701 C CA . THR A 1 96 ? 3.063 6.313 3.666 1.00 98.31 96 THR A CA 1
ATOM 702 C C . THR A 1 96 ? 4.371 5.833 3.035 1.00 98.31 96 THR A C 1
ATOM 704 O O . THR A 1 96 ? 4.794 6.369 2.014 1.00 98.31 96 THR A O 1
ATOM 707 N N . SER A 1 97 ? 5.081 4.897 3.665 1.00 98.62 97 SER A N 1
ATOM 708 C CA . SER A 1 97 ? 6.318 4.326 3.127 1.00 98.62 97 SER A CA 1
ATOM 709 C C . SER A 1 97 ? 6.566 2.931 3.692 1.00 98.62 97 SER A C 1
ATOM 711 O O . SER A 1 97 ? 6.056 2.597 4.761 1.00 98.62 97 SER A O 1
ATOM 713 N N . TYR A 1 98 ? 7.409 2.144 3.017 1.00 98.69 98 TYR A N 1
ATOM 714 C CA . TYR A 1 98 ? 7.839 0.838 3.524 1.00 98.69 98 TYR A CA 1
ATOM 715 C C . TYR A 1 98 ? 8.460 0.949 4.918 1.00 98.69 98 TYR A C 1
ATOM 717 O O . TYR A 1 98 ? 8.090 0.213 5.824 1.00 98.69 98 TYR A O 1
ATOM 725 N N . GLN A 1 99 ? 9.399 1.887 5.088 1.00 98.62 99 GLN A N 1
ATOM 726 C CA . GLN A 1 99 ? 10.141 2.040 6.336 1.00 98.62 99 GLN A CA 1
ATOM 727 C C . GLN A 1 99 ? 9.201 2.382 7.492 1.00 98.62 99 GLN A C 1
ATOM 729 O O . GLN A 1 99 ? 9.297 1.791 8.563 1.00 98.62 99 GLN A O 1
ATOM 734 N N . SER A 1 100 ? 8.280 3.313 7.252 1.00 98.50 100 SER A N 1
ATOM 735 C CA . SER A 1 100 ? 7.271 3.720 8.224 1.00 98.50 100 SER A CA 1
ATOM 736 C C . SER A 1 100 ? 6.363 2.550 8.600 1.00 98.50 100 SER A C 1
ATOM 738 O O . SER A 1 100 ? 6.219 2.273 9.790 1.00 98.50 100 SER A O 1
ATOM 740 N N . LEU A 1 101 ? 5.856 1.809 7.606 1.00 98.56 101 LEU A N 1
ATOM 741 C CA . LEU A 1 101 ? 5.014 0.631 7.807 1.00 98.56 101 LEU A CA 1
ATOM 742 C C . LEU A 1 101 ? 5.703 -0.384 8.723 1.00 98.56 101 LEU A C 1
ATOM 744 O O . LEU A 1 101 ? 5.165 -0.721 9.770 1.00 98.56 101 LEU A O 1
ATOM 748 N N . VAL A 1 102 ? 6.915 -0.827 8.376 1.00 98.31 102 VAL A N 1
ATOM 749 C CA . VAL A 1 102 ? 7.609 -1.868 9.156 1.00 98.31 102 VAL A CA 1
ATOM 750 C C . VAL A 1 102 ? 8.084 -1.385 10.526 1.00 98.31 102 VAL A C 1
ATOM 752 O O . VAL A 1 102 ? 8.318 -2.204 11.408 1.00 98.31 102 VAL A O 1
ATOM 755 N N . SER A 1 103 ? 8.253 -0.072 10.713 1.00 98.38 103 SER A N 1
ATOM 756 C CA . SER A 1 103 ? 8.657 0.504 12.003 1.00 98.38 103 SER A CA 1
ATOM 757 C C . SER A 1 103 ? 7.498 0.784 12.958 1.00 98.38 103 SER A C 1
ATOM 759 O O . SER A 1 103 ? 7.725 0.847 14.161 1.00 98.38 103 SER A O 1
ATOM 761 N N . THR A 1 104 ? 6.288 0.994 12.435 1.00 98.56 104 THR A N 1
ATOM 762 C CA . THR A 1 104 ? 5.133 1.440 13.233 1.00 98.56 104 THR A CA 1
ATOM 763 C C . THR A 1 104 ? 4.040 0.388 13.343 1.00 98.56 104 THR A C 1
ATOM 765 O O . THR A 1 104 ? 3.276 0.415 14.301 1.00 98.56 104 THR A O 1
ATOM 768 N N . VAL A 1 105 ? 3.977 -0.563 12.408 1.00 98.50 105 VAL A N 1
ATOM 769 C CA . VAL A 1 105 ? 3.019 -1.666 12.454 1.00 98.50 105 VAL A CA 1
ATOM 770 C C . VAL A 1 105 ? 3.707 -2.920 12.968 1.00 98.50 105 VAL A C 1
ATOM 772 O O . VAL A 1 105 ? 4.620 -3.465 12.343 1.00 98.50 105 VAL A O 1
ATOM 775 N N . GLU A 1 106 ? 3.236 -3.390 14.118 1.00 98.31 106 GLU A N 1
ATOM 776 C CA . GLU A 1 106 ? 3.749 -4.590 14.763 1.00 98.31 106 GLU A CA 1
ATOM 777 C C . GLU A 1 106 ? 3.632 -5.810 13.839 1.00 98.31 106 GLU A C 1
ATOM 779 O O . GLU A 1 106 ? 2.569 -6.101 13.280 1.00 98.31 106 GLU A O 1
ATOM 784 N N . ASN A 1 107 ? 4.753 -6.519 13.672 1.00 98.25 107 ASN A N 1
ATOM 785 C CA . ASN A 1 107 ? 4.854 -7.747 12.884 1.00 98.25 107 ASN A CA 1
ATOM 786 C C . ASN A 1 107 ? 4.325 -7.625 11.442 1.00 98.25 107 ASN A C 1
ATOM 788 O O . ASN A 1 107 ? 3.897 -8.620 10.863 1.00 98.25 107 ASN A O 1
ATOM 792 N N . ALA A 1 108 ? 4.380 -6.435 10.828 1.00 97.19 108 ALA A N 1
ATOM 793 C CA . ALA A 1 108 ? 3.828 -6.191 9.489 1.00 97.19 108 ALA A CA 1
ATOM 794 C C . ALA A 1 108 ? 4.372 -7.132 8.398 1.00 97.19 108 ALA A C 1
ATOM 796 O O . ALA A 1 108 ? 3.688 -7.409 7.413 1.00 97.19 108 ALA A O 1
ATOM 797 N N . THR A 1 109 ? 5.598 -7.631 8.568 1.00 97.62 109 THR A N 1
ATOM 798 C CA . THR A 1 109 ? 6.274 -8.534 7.625 1.00 97.62 109 THR A CA 1
ATOM 799 C C . THR A 1 109 ? 6.163 -10.011 8.004 1.00 97.62 109 THR A C 1
ATOM 801 O O . THR A 1 109 ? 6.622 -10.873 7.253 1.00 97.62 109 THR A O 1
ATOM 804 N N . LEU A 1 110 ? 5.584 -10.326 9.167 1.00 98.12 110 LEU A N 1
ATOM 805 C CA . LEU A 1 110 ? 5.516 -11.687 9.675 1.00 98.12 110 LEU A CA 1
ATOM 806 C C . LEU A 1 110 ? 4.440 -12.476 8.929 1.00 98.12 110 LEU A C 1
ATOM 808 O O . LEU A 1 110 ? 3.281 -12.066 8.870 1.00 98.12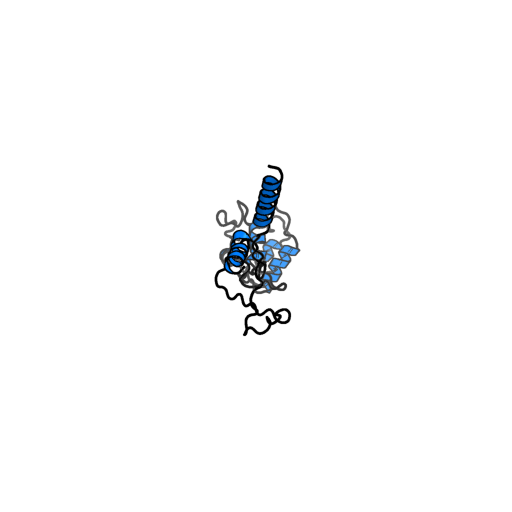 110 LEU A O 1
ATOM 812 N N . ASN A 1 111 ? 4.812 -13.645 8.408 1.00 96.94 111 ASN A N 1
ATOM 813 C CA . ASN A 1 111 ? 3.887 -14.587 7.776 1.00 96.94 111 ASN A CA 1
ATOM 814 C C . ASN A 1 111 ? 3.152 -15.443 8.829 1.00 96.94 111 ASN A C 1
ATOM 816 O O . ASN A 1 111 ? 3.227 -16.670 8.822 1.00 96.94 111 ASN A O 1
ATOM 820 N N . ASN A 1 112 ? 2.503 -14.766 9.776 1.00 96.56 112 ASN A N 1
ATOM 821 C CA . ASN A 1 112 ? 1.615 -15.335 10.783 1.00 96.56 112 ASN A CA 1
ATOM 822 C C . ASN A 1 112 ? 0.463 -14.347 10.998 1.00 96.56 112 ASN A C 1
ATOM 824 O O . ASN A 1 112 ? 0.668 -13.270 11.555 1.00 96.56 112 ASN A O 1
ATOM 828 N N . TRP A 1 113 ? -0.736 -14.696 10.535 1.00 93.31 113 TRP A N 1
ATOM 829 C CA . TRP A 1 113 ? -1.879 -13.782 10.531 1.00 93.31 113 TRP A CA 1
ATOM 830 C C . TRP A 1 113 ? -2.369 -13.409 11.929 1.00 93.31 113 TRP A C 1
ATOM 832 O O . TRP A 1 113 ? -2.819 -12.284 12.116 1.00 93.31 113 TRP A O 1
ATOM 842 N N . ASP A 1 114 ? -2.202 -14.288 12.917 1.00 92.50 114 ASP A N 1
ATOM 843 C CA . ASP A 1 114 ? -2.647 -14.033 14.293 1.00 92.50 114 ASP A CA 1
ATOM 844 C C . ASP A 1 114 ? -1.758 -13.019 15.028 1.00 92.50 114 ASP A C 1
ATOM 846 O O . ASP A 1 114 ? -2.178 -12.406 16.017 1.00 92.50 114 ASP A O 1
ATOM 850 N N . GLU A 1 115 ? -0.538 -12.815 14.529 1.00 96.81 115 GLU A N 1
ATOM 851 C CA . GLU A 1 115 ? 0.463 -11.903 15.086 1.00 96.81 115 GLU A CA 1
ATOM 852 C C . GLU A 1 115 ? 0.712 -10.677 14.196 1.00 96.81 115 GLU A C 1
ATOM 854 O O . GLU A 1 115 ? 1.176 -9.655 14.695 1.00 96.81 115 GLU A O 1
ATOM 859 N N . ASN A 1 116 ? 0.391 -10.744 12.901 1.00 98.38 116 ASN A N 1
ATOM 860 C CA . ASN A 1 116 ? 0.589 -9.656 11.944 1.00 98.38 116 ASN A CA 1
ATOM 861 C C . ASN A 1 116 ? -0.506 -8.592 12.084 1.00 98.38 116 ASN A C 1
ATOM 863 O O . ASN A 1 116 ? -1.639 -8.781 11.632 1.00 98.38 116 ASN A O 1
ATOM 867 N N . LYS A 1 117 ? -0.177 -7.440 12.681 1.00 98.12 117 LYS A N 1
ATOM 868 C CA . LYS A 1 117 ? -1.202 -6.458 13.050 1.00 98.12 117 LYS A CA 1
ATOM 869 C C . LYS A 1 117 ? -1.859 -5.765 11.851 1.00 98.12 117 LYS A C 1
ATOM 871 O O . LYS A 1 117 ? -3.036 -5.422 11.947 1.00 98.12 117 LYS A O 1
ATOM 876 N N . LEU A 1 118 ? -1.162 -5.651 10.713 1.00 98.12 118 LEU A N 1
ATOM 877 C CA . LEU A 1 118 ? -1.766 -5.184 9.458 1.00 98.12 118 LEU A CA 1
ATOM 878 C C . LEU A 1 118 ? -2.891 -6.129 9.023 1.00 98.12 118 LEU A C 1
ATOM 880 O O . LEU A 1 118 ? -4.007 -5.689 8.773 1.00 98.12 118 LEU A O 1
ATOM 884 N N . MET A 1 119 ? -2.610 -7.431 8.967 1.00 98.25 119 MET A N 1
ATOM 885 C CA . MET A 1 119 ? -3.583 -8.415 8.492 1.00 98.25 119 MET A CA 1
ATOM 886 C C . MET A 1 119 ? -4.752 -8.590 9.454 1.00 98.25 119 MET A C 1
ATOM 888 O O . MET A 1 119 ? -5.885 -8.676 8.995 1.00 98.25 119 MET A O 1
ATOM 892 N N . LYS A 1 120 ? -4.511 -8.554 10.769 1.00 97.94 120 LYS A N 1
ATOM 893 C CA . LYS A 1 120 ? -5.594 -8.574 11.764 1.00 97.94 120 LYS A CA 1
ATOM 894 C C . LYS A 1 120 ? -6.553 -7.408 11.580 1.00 97.94 120 LYS A C 1
ATOM 896 O O . LYS A 1 120 ? -7.751 -7.625 11.530 1.00 97.94 120 LYS A O 1
ATOM 901 N N . ALA A 1 121 ? -6.030 -6.188 11.436 1.00 97.56 121 ALA A N 1
ATOM 902 C CA . ALA A 1 121 ? -6.870 -5.006 11.260 1.00 97.56 121 ALA A CA 1
ATOM 903 C C . ALA A 1 121 ? -7.704 -5.072 9.968 1.00 97.56 121 ALA A C 1
ATOM 905 O O . ALA A 1 121 ? -8.846 -4.629 9.952 1.00 97.56 121 ALA A O 1
ATOM 906 N N . LEU A 1 122 ? -7.153 -5.642 8.889 1.00 97.62 122 LEU A N 1
ATOM 907 C CA . LEU A 1 122 ? -7.869 -5.809 7.618 1.00 97.62 122 LEU A CA 1
ATOM 908 C C . LEU A 1 122 ? -8.936 -6.915 7.653 1.00 97.62 122 LEU A C 1
ATOM 910 O O . LEU A 1 122 ? -9.896 -6.849 6.886 1.00 97.62 122 LEU A O 1
ATOM 914 N N . LEU A 1 123 ? -8.739 -7.941 8.484 1.00 96.75 123 LEU A N 1
ATOM 915 C CA 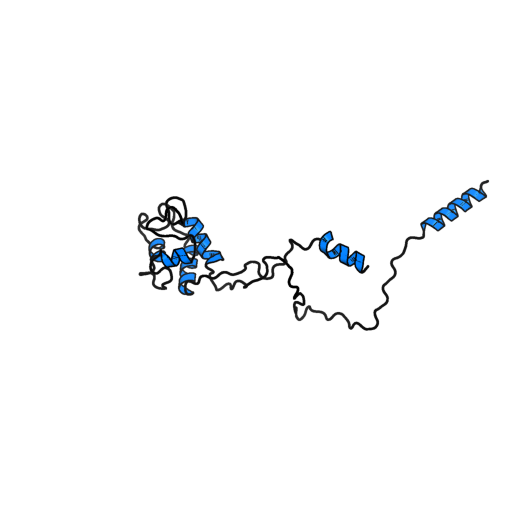. LEU A 1 123 ? -9.587 -9.135 8.569 1.00 96.75 123 LEU A CA 1
ATOM 916 C C . LEU A 1 123 ? -10.565 -9.111 9.749 1.00 96.75 123 LEU A C 1
ATOM 918 O O . LEU A 1 123 ? -11.281 -10.086 9.946 1.00 96.75 123 LEU A O 1
ATOM 922 N N . GLU A 1 124 ? -10.579 -8.034 10.529 1.00 96.44 124 GLU A N 1
ATOM 923 C CA . GLU A 1 124 ? -11.453 -7.903 11.689 1.00 96.44 124 GLU A CA 1
ATOM 924 C C . GLU A 1 124 ? -12.933 -7.889 11.278 1.00 96.44 124 GLU A C 1
ATOM 926 O O . GLU A 1 124 ? -13.323 -7.245 10.294 1.00 96.44 124 GLU A O 1
ATOM 931 N N . ASP A 1 125 ? -13.760 -8.599 12.045 1.00 94.69 125 ASP A N 1
ATOM 932 C CA . ASP A 1 125 ? -15.195 -8.715 11.772 1.00 94.69 125 ASP A CA 1
ATOM 933 C C . ASP A 1 125 ? -15.957 -7.490 12.295 1.00 94.69 125 ASP A C 1
ATOM 935 O O . ASP A 1 125 ? -16.907 -7.027 11.650 1.00 94.69 125 ASP A O 1
ATOM 939 N N . ASP A 1 126 ? -15.526 -6.943 13.438 1.00 95.81 126 ASP A N 1
ATOM 940 C CA . ASP A 1 126 ? -16.129 -5.756 14.041 1.00 95.81 126 ASP A CA 1
ATOM 941 C C . ASP A 1 126 ? -15.828 -4.503 13.192 1.00 95.81 126 ASP A C 1
ATOM 943 O O . ASP A 1 126 ? -14.666 -4.127 13.030 1.00 95.81 126 ASP A O 1
ATOM 947 N N . PRO A 1 127 ? -16.844 -3.825 12.620 1.00 93.56 127 PRO A N 1
ATOM 948 C CA . PRO A 1 127 ? -16.644 -2.601 11.850 1.00 93.56 127 PRO A CA 1
ATOM 949 C C . PRO A 1 127 ? -15.987 -1.448 12.610 1.00 93.56 127 PRO A C 1
ATOM 951 O O . PRO A 1 127 ? -15.422 -0.581 11.943 1.00 93.56 127 PRO A O 1
ATOM 954 N N . ASP A 1 128 ? -16.081 -1.422 13.942 1.00 93.38 128 ASP A N 1
ATOM 955 C CA . ASP A 1 128 ? -15.475 -0.370 14.759 1.00 93.38 128 ASP A CA 1
ATOM 956 C C . ASP A 1 128 ? -13.967 -0.598 14.973 1.00 93.38 128 ASP A C 1
ATOM 958 O O . ASP A 1 128 ? -13.228 0.370 15.147 1.00 93.38 128 ASP A O 1
ATOM 962 N N . ASP A 1 129 ? -13.500 -1.846 14.854 1.00 93.88 129 ASP A N 1
ATOM 963 C CA . ASP A 1 129 ? -12.084 -2.225 14.981 1.00 93.88 129 ASP A CA 1
ATOM 964 C C . ASP A 1 129 ? -11.414 -2.540 13.623 1.00 93.88 129 ASP A C 1
ATOM 966 O O . ASP A 1 129 ? -10.182 -2.556 13.506 1.00 93.88 129 ASP A O 1
ATOM 970 N N . ARG A 1 130 ? -12.204 -2.783 12.567 1.00 96.94 130 ARG A N 1
ATOM 971 C CA . ARG A 1 130 ? -11.712 -3.098 11.220 1.00 96.94 130 ARG A CA 1
ATOM 972 C C . ARG A 1 130 ? -11.180 -1.868 10.500 1.00 96.94 130 ARG A C 1
ATOM 974 O O . ARG A 1 130 ? -11.842 -0.839 10.378 1.00 96.94 130 ARG A O 1
ATOM 981 N N . MET A 1 131 ? -10.033 -2.049 9.854 1.00 97.00 131 MET A N 1
ATOM 982 C CA . MET A 1 131 ? -9.487 -1.096 8.898 1.00 97.00 131 MET A CA 1
ATOM 983 C C . MET A 1 131 ? -9.840 -1.470 7.447 1.00 97.00 131 MET A C 1
ATOM 985 O O . MET A 1 131 ? -9.772 -2.642 7.072 1.00 97.00 131 MET A O 1
ATOM 989 N N . PRO A 1 132 ? -10.166 -0.491 6.584 1.00 96.88 132 PRO A N 1
ATOM 990 C CA . PRO A 1 132 ? -10.238 0.944 6.871 1.00 96.88 132 PRO A CA 1
ATOM 991 C C . PRO A 1 132 ? -11.482 1.334 7.696 1.00 96.88 132 PRO A C 1
ATOM 993 O O . PRO A 1 132 ? -12.606 0.967 7.348 1.00 96.88 132 PRO A O 1
ATOM 996 N N . TYR A 1 133 ? -11.270 2.114 8.762 1.00 94.88 133 TYR A N 1
ATOM 997 C CA . TYR A 1 133 ? -12.326 2.547 9.683 1.00 94.88 133 TYR A CA 1
ATOM 998 C C . TYR A 1 133 ? -13.386 3.407 8.984 1.00 94.88 133 TYR A C 1
ATOM 1000 O O . TYR A 1 133 ? -13.071 4.255 8.143 1.00 94.88 133 TYR A O 1
ATOM 1008 N N . GLY A 1 134 ? -14.663 3.185 9.314 1.00 92.06 134 GLY A N 1
ATOM 1009 C CA . GLY A 1 134 ? -15.785 3.947 8.750 1.00 92.06 134 GLY A CA 1
ATOM 1010 C C . GLY A 1 134 ? -15.971 3.794 7.232 1.00 92.06 134 GLY A C 1
ATOM 1011 O O . GLY A 1 134 ? -16.744 4.542 6.628 1.00 92.06 134 GLY A O 1
ATOM 1012 N N . LYS A 1 135 ? -15.280 2.838 6.598 1.00 92.69 135 LYS A N 1
ATOM 1013 C CA . LYS A 1 135 ? -15.357 2.547 5.162 1.00 92.69 135 LYS A CA 1
ATOM 1014 C C . LYS A 1 135 ? -15.738 1.081 4.922 1.00 92.69 135 LYS A C 1
ATOM 1016 O O . LYS A 1 135 ? -15.606 0.235 5.814 1.00 92.69 135 LYS A O 1
ATOM 1021 N N . PRO A 1 136 ? -16.226 0.749 3.711 1.00 95.06 136 PRO A N 1
ATOM 1022 C CA . PRO A 1 136 ? -16.348 -0.641 3.302 1.00 95.06 136 PRO A CA 1
ATOM 1023 C C . PRO A 1 136 ? -15.001 -1.372 3.439 1.00 95.06 136 PRO A C 1
ATOM 1025 O O . PRO A 1 136 ? -13.956 -0.750 3.226 1.00 95.06 136 PRO A O 1
ATOM 1028 N N . PRO A 1 137 ? -15.009 -2.677 3.761 1.00 97.00 137 PRO A N 1
ATOM 1029 C CA . PRO A 1 137 ? -13.791 -3.480 3.779 1.00 97.00 137 PRO A CA 1
ATOM 1030 C C . PRO A 1 137 ? -13.085 -3.422 2.421 1.00 97.00 137 PRO A C 1
ATOM 1032 O O . PRO A 1 137 ? -13.730 -3.264 1.376 1.00 97.00 137 PRO A O 1
ATOM 1035 N N . LEU A 1 138 ? -11.757 -3.579 2.429 1.00 97.75 138 LEU A N 1
ATOM 1036 C CA . LEU A 1 138 ? -11.009 -3.673 1.178 1.00 97.75 138 LEU A CA 1
ATOM 1037 C C . LEU A 1 138 ? -11.543 -4.839 0.332 1.00 97.75 138 LEU A C 1
ATOM 1039 O O . LEU A 1 138 ? -11.887 -5.894 0.873 1.00 97.75 138 LEU A O 1
ATOM 1043 N N . PRO A 1 139 ? -11.572 -4.703 -1.005 1.00 98.00 139 PRO A N 1
ATOM 1044 C CA . PRO A 1 139 ? -11.877 -5.823 -1.876 1.00 98.00 139 PRO A CA 1
ATOM 1045 C C . PRO A 1 139 ? -10.953 -7.006 -1.583 1.00 98.00 139 PRO A C 1
ATOM 1047 O O . PRO A 1 139 ? -9.739 -6.830 -1.449 1.00 98.00 139 PRO A O 1
ATOM 1050 N N . GLN A 1 140 ? -11.497 -8.225 -1.591 1.00 97.94 140 GLN A N 1
ATOM 1051 C CA . GLN A 1 140 ? -10.720 -9.436 -1.301 1.00 97.94 140 GLN A CA 1
ATOM 1052 C C . GLN A 1 140 ? -9.465 -9.563 -2.178 1.00 97.94 140 GLN A C 1
ATOM 1054 O O . GLN A 1 140 ? -8.437 -10.052 -1.726 1.00 97.94 140 GLN A O 1
ATOM 1059 N N . ALA A 1 141 ? -9.509 -9.077 -3.423 1.00 98.19 141 ALA A N 1
ATOM 1060 C CA . ALA A 1 141 ? -8.350 -9.078 -4.313 1.00 98.19 141 ALA A CA 1
ATOM 1061 C C . ALA A 1 141 ? -7.180 -8.223 -3.780 1.00 98.19 141 ALA A C 1
ATOM 1063 O O . ALA A 1 141 ? -6.026 -8.612 -3.932 1.00 98.19 141 ALA A O 1
ATOM 1064 N N . GLN A 1 142 ? -7.461 -7.090 -3.125 1.00 98.56 142 GLN A N 1
ATOM 1065 C CA . GLN A 1 142 ? -6.436 -6.240 -2.512 1.00 98.56 142 GLN A CA 1
ATOM 1066 C C . GLN A 1 142 ? -5.875 -6.872 -1.235 1.00 98.56 142 GLN A C 1
ATOM 1068 O O . GLN A 1 142 ? -4.661 -6.879 -1.045 1.00 98.56 142 GLN A O 1
ATOM 1073 N N . ILE A 1 143 ? -6.735 -7.476 -0.408 1.00 98.38 143 ILE A N 1
ATOM 1074 C CA . ILE A 1 143 ? -6.305 -8.245 0.771 1.00 98.38 143 ILE A CA 1
ATOM 1075 C C . ILE A 1 143 ? -5.396 -9.404 0.339 1.00 98.38 143 ILE A C 1
ATOM 1077 O O . ILE A 1 143 ? -4.332 -9.606 0.918 1.00 98.38 143 ILE A O 1
ATOM 1081 N N . ASN A 1 144 ? -5.761 -10.112 -0.733 1.00 98.44 144 ASN A N 1
ATOM 1082 C CA . ASN A 1 144 ? -4.951 -11.194 -1.287 1.00 98.44 144 ASN A CA 1
ATOM 1083 C C . ASN A 1 144 ? -3.593 -10.695 -1.799 1.00 98.44 144 ASN A C 1
ATOM 1085 O O . ASN A 1 144 ? -2.596 -11.367 -1.567 1.00 98.44 144 ASN A O 1
ATOM 1089 N N . LEU A 1 145 ? -3.518 -9.520 -2.437 1.00 98.56 145 LEU A N 1
ATOM 1090 C CA . LEU A 1 145 ? -2.232 -8.930 -2.836 1.00 98.56 145 LEU A CA 1
ATOM 1091 C C . LEU A 1 145 ? -1.324 -8.676 -1.628 1.00 98.56 145 LEU A C 1
ATOM 1093 O O . LEU A 1 145 ? -0.149 -9.040 -1.667 1.00 98.56 145 LEU A O 1
ATOM 1097 N N . ILE A 1 146 ? -1.863 -8.100 -0.549 1.00 98.56 146 ILE A N 1
ATOM 1098 C CA . ILE A 1 146 ? -1.111 -7.857 0.692 1.00 98.56 146 ILE A CA 1
ATOM 1099 C C . ILE A 1 146 ? -0.659 -9.189 1.308 1.00 98.56 146 ILE A C 1
ATOM 1101 O O . ILE A 1 146 ? 0.515 -9.339 1.649 1.00 98.56 146 ILE A O 1
ATOM 1105 N N . ALA A 1 147 ? -1.551 -10.181 1.377 1.00 98.50 147 ALA A N 1
ATOM 1106 C CA . ALA A 1 147 ? -1.232 -11.511 1.888 1.00 98.50 147 ALA A CA 1
ATOM 1107 C C . ALA A 1 147 ? -0.125 -12.193 1.066 1.00 98.50 147 ALA A C 1
ATOM 1109 O O . ALA A 1 147 ? 0.848 -12.691 1.632 1.00 98.50 147 ALA A O 1
ATOM 1110 N N . THR A 1 148 ? -0.222 -12.175 -0.267 1.00 98.62 148 THR A N 1
ATOM 1111 C CA . THR A 1 148 ? 0.801 -12.734 -1.159 1.00 98.62 148 THR A CA 1
ATOM 1112 C C . THR A 1 148 ? 2.131 -12.003 -1.008 1.00 98.62 148 THR A C 1
ATOM 1114 O O . THR A 1 148 ? 3.171 -12.651 -0.930 1.00 98.62 148 THR A O 1
ATOM 1117 N N . TRP A 1 149 ? 2.130 -10.674 -0.898 1.00 98.69 149 TRP A N 1
ATOM 1118 C CA . TRP A 1 149 ? 3.350 -9.912 -0.639 1.00 98.69 149 TRP A CA 1
ATOM 1119 C C . TRP A 1 149 ? 4.025 -10.327 0.678 1.00 98.69 149 TRP A C 1
ATOM 1121 O O . TRP A 1 149 ? 5.239 -10.547 0.694 1.00 98.69 149 TRP A O 1
ATOM 1131 N N . ILE A 1 150 ? 3.258 -10.522 1.758 1.00 98.62 150 ILE A N 1
ATOM 1132 C CA . ILE A 1 150 ? 3.788 -11.008 3.044 1.00 98.62 150 ILE A CA 1
ATOM 1133 C C . ILE A 1 150 ? 4.350 -12.428 2.907 1.00 98.62 150 ILE A C 1
ATOM 1135 O O . ILE A 1 150 ? 5.475 -12.689 3.335 1.00 98.62 150 ILE A O 1
ATOM 1139 N N . GLN A 1 151 ? 3.633 -13.327 2.228 1.00 98.44 151 GLN A N 1
ATOM 1140 C CA . GLN A 1 151 ? 4.101 -14.690 1.940 1.00 98.44 151 GLN A CA 1
ATOM 1141 C C . GLN A 1 151 ? 5.390 -14.711 1.101 1.00 98.44 151 GLN A C 1
ATOM 1143 O O . GLN A 1 151 ? 6.223 -15.600 1.265 1.00 98.44 151 GLN A O 1
ATOM 1148 N N . GLN A 1 152 ? 5.597 -13.709 0.242 1.00 98.25 152 GLN A N 1
ATOM 1149 C CA . GLN A 1 152 ? 6.819 -13.513 -0.551 1.00 98.25 152 GLN A CA 1
ATOM 1150 C C . GLN A 1 152 ? 7.965 -12.844 0.235 1.00 98.25 152 GLN A C 1
ATOM 1152 O O . GLN A 1 152 ? 9.010 -12.498 -0.334 1.00 98.25 152 GLN A O 1
ATOM 1157 N N . GLY A 1 153 ? 7.796 -12.689 1.550 1.00 98.00 153 GLY A N 1
ATOM 1158 C CA . GLY A 1 153 ? 8.787 -12.131 2.466 1.00 98.00 153 GLY A CA 1
ATOM 1159 C C . GLY A 1 153 ? 8.691 -10.619 2.641 1.00 98.00 153 GLY A C 1
ATOM 1160 O O . GLY A 1 153 ? 9.684 -10.010 3.030 1.00 98.00 153 GLY A O 1
ATOM 1161 N N . ALA A 1 154 ? 7.539 -10.021 2.317 1.00 98.19 154 ALA A N 1
ATOM 1162 C CA . ALA A 1 154 ? 7.207 -8.619 2.564 1.00 98.19 154 ALA A CA 1
ATOM 1163 C C . ALA A 1 154 ? 8.314 -7.641 2.129 1.00 98.19 154 ALA A C 1
ATOM 1165 O O . ALA A 1 154 ? 8.722 -6.765 2.884 1.00 98.19 154 ALA A O 1
ATOM 1166 N N . LYS A 1 155 ? 8.870 -7.820 0.926 1.00 98.00 155 LYS A N 1
ATOM 1167 C CA . LYS A 1 155 ? 10.061 -7.079 0.477 1.00 98.00 155 LYS A CA 1
ATOM 1168 C C . LYS A 1 155 ? 9.723 -5.639 0.098 1.00 98.00 155 LYS A C 1
ATOM 1170 O O . LYS A 1 155 ? 8.676 -5.380 -0.489 1.00 98.00 155 LYS A O 1
ATOM 1175 N N . ASN A 1 156 ? 10.661 -4.718 0.323 1.00 98.38 156 ASN A N 1
ATOM 1176 C CA . ASN A 1 156 ? 10.623 -3.377 -0.268 1.00 98.38 156 ASN A CA 1
ATOM 1177 C C . ASN A 1 156 ? 11.112 -3.412 -1.727 1.00 98.38 156 ASN A C 1
ATOM 1179 O O . ASN A 1 156 ? 12.226 -2.987 -2.031 1.00 98.38 156 ASN A O 1
ATOM 1183 N N . ASN A 1 157 ? 10.323 -4.004 -2.617 1.00 96.94 157 ASN A N 1
ATOM 1184 C CA . ASN A 1 157 ? 10.654 -4.191 -4.028 1.00 96.94 157 ASN A CA 1
ATOM 1185 C C . ASN A 1 157 ? 9.774 -3.323 -4.940 1.00 96.94 157 ASN A C 1
ATOM 1187 O O . ASN A 1 157 ? 8.666 -2.914 -4.590 1.00 96.94 157 ASN A O 1
ATOM 1191 N N . GLY A 1 158 ? 10.284 -3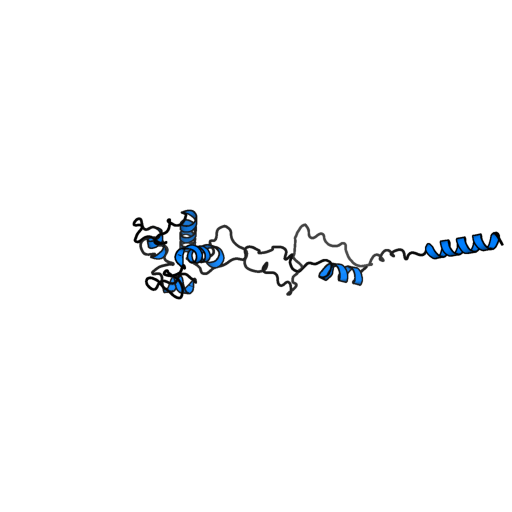.081 -6.143 1.00 96.69 158 GLY A N 1
ATOM 1192 C CA . GLY A 1 158 ? 9.562 -2.457 -7.241 1.00 96.69 158 GLY A CA 1
ATOM 1193 C C . GLY A 1 158 ? 10.027 -3.042 -8.567 1.00 96.69 158 GLY A C 1
ATOM 1194 O O . GLY A 1 158 ? 11.118 -3.614 -8.649 1.00 96.69 158 GLY A O 1
ATOM 1195 N N . CYS A 1 159 ? 9.200 -2.903 -9.591 1.00 96.12 159 CYS A N 1
ATOM 1196 C CA . CYS A 1 159 ? 9.557 -3.229 -10.963 1.00 96.12 159 CYS A CA 1
ATOM 1197 C C . CYS A 1 159 ? 9.153 -2.101 -11.906 1.00 96.12 159 CYS A C 1
ATOM 1199 O O . CYS A 1 159 ? 8.346 -1.233 -11.566 1.00 96.12 159 CYS A O 1
ATOM 1201 N N . ASN A 1 160 ? 9.739 -2.123 -13.096 1.00 93.44 160 ASN A N 1
ATOM 1202 C CA . ASN A 1 160 ? 9.366 -1.228 -14.169 1.00 93.44 160 ASN A CA 1
ATOM 1203 C C . ASN A 1 160 ? 8.301 -1.892 -15.050 1.00 93.44 160 ASN A C 1
ATOM 1205 O O . ASN A 1 160 ? 8.591 -2.824 -15.799 1.00 93.44 160 ASN A O 1
ATOM 1209 N N . GLU A 1 161 ? 7.078 -1.378 -14.965 1.00 90.44 161 GLU A N 1
ATOM 1210 C CA . GLU A 1 161 ? 5.935 -1.808 -15.778 1.00 90.44 161 GLU A CA 1
ATOM 1211 C C . GLU A 1 161 ? 6.077 -1.453 -17.268 1.00 90.44 161 GLU A C 1
ATOM 1213 O O . GLU A 1 161 ? 5.449 -2.085 -18.111 1.00 90.44 161 GLU A O 1
ATOM 1218 N N . ASN A 1 162 ? 6.964 -0.511 -17.607 1.00 88.81 162 ASN A N 1
ATOM 1219 C CA . ASN A 1 162 ? 7.276 -0.099 -18.977 1.00 88.81 162 ASN A CA 1
ATOM 1220 C C . ASN A 1 162 ? 8.614 -0.666 -19.476 1.00 88.81 162 ASN A C 1
ATOM 1222 O O . ASN A 1 162 ? 9.203 -0.136 -20.421 1.00 88.81 162 ASN A O 1
ATOM 1226 N N . TYR A 1 163 ? 9.143 -1.715 -18.839 1.00 86.12 163 TYR A N 1
ATOM 1227 C CA . TYR A 1 163 ? 10.417 -2.295 -19.253 1.00 86.12 163 TYR A CA 1
ATOM 1228 C C . TYR A 1 163 ? 10.379 -2.733 -20.725 1.00 86.12 163 TYR A C 1
ATOM 1230 O O . TYR A 1 163 ? 9.509 -3.504 -21.129 1.00 86.12 163 TYR A O 1
ATOM 1238 N N . GLY A 1 164 ? 11.326 -2.241 -21.527 1.00 80.31 164 GLY A N 1
ATOM 1239 C CA . GLY A 1 164 ? 11.398 -2.543 -22.959 1.00 80.31 164 GLY A CA 1
ATOM 1240 C C . GLY A 1 164 ? 10.324 -1.859 -23.813 1.00 80.31 164 GLY A C 1
ATOM 1241 O O . GLY A 1 164 ? 10.244 -2.124 -25.012 1.00 80.31 164 GLY A O 1
ATOM 1242 N N . ALA A 1 165 ? 9.509 -0.968 -23.239 1.00 80.88 165 ALA A N 1
ATOM 1243 C CA . ALA A 1 165 ? 8.609 -0.143 -24.029 1.00 80.88 165 ALA A CA 1
ATOM 1244 C C . ALA A 1 165 ? 9.414 0.795 -24.945 1.00 80.88 165 ALA A C 1
ATOM 1246 O O . ALA A 1 165 ? 10.487 1.296 -24.594 1.00 80.88 165 ALA A O 1
ATOM 1247 N N . CYS A 1 166 ? 8.884 1.057 -26.138 1.00 74.50 166 CYS A N 1
ATOM 1248 C CA . CYS A 1 166 ? 9.477 2.035 -27.038 1.00 74.50 166 CYS A CA 1
ATOM 1249 C C . CYS A 1 166 ? 9.260 3.435 -26.447 1.00 74.50 166 CYS A C 1
ATOM 1251 O O . CYS A 1 166 ? 8.117 3.862 -26.280 1.00 74.50 166 CYS A O 1
ATOM 1253 N N . ASP A 1 167 ? 10.341 4.144 -26.103 1.00 72.00 167 ASP A N 1
ATOM 1254 C CA . ASP A 1 167 ? 10.245 5.551 -25.701 1.00 72.00 167 ASP A CA 1
ATOM 1255 C C . ASP A 1 167 ? 9.887 6.384 -26.934 1.00 72.00 167 ASP A C 1
ATOM 1257 O O . ASP A 1 167 ? 10.754 6.784 -27.706 1.00 72.00 167 ASP A O 1
ATOM 1261 N N . THR A 1 168 ? 8.598 6.646 -27.132 1.00 75.31 168 THR A N 1
ATOM 1262 C CA . THR A 1 168 ? 8.119 7.470 -28.246 1.00 75.31 168 THR A CA 1
ATOM 1263 C C . THR A 1 168 ? 8.206 8.970 -27.961 1.00 75.31 168 THR A C 1
ATOM 1265 O O . THR A 1 168 ? 7.870 9.769 -28.834 1.00 75.31 168 THR A O 1
ATOM 1268 N N . VAL A 1 169 ? 8.622 9.392 -26.761 1.00 72.31 169 VAL A N 1
ATOM 1269 C CA . VAL A 1 169 ? 8.614 10.810 -26.361 1.00 72.31 169 VAL A CA 1
ATOM 1270 C C . VAL A 1 169 ? 9.673 11.598 -27.135 1.00 72.31 169 VAL A C 1
ATOM 1272 O O . VAL A 1 169 ? 9.441 12.750 -27.517 1.00 72.31 169 VAL A O 1
ATOM 1275 N N . ASN A 1 170 ? 10.807 10.961 -27.435 1.00 64.81 170 ASN A N 1
ATOM 1276 C CA . ASN A 1 170 ? 11.967 11.619 -28.039 1.00 64.81 170 ASN A CA 1
ATOM 1277 C C . ASN A 1 170 ? 12.217 11.257 -29.515 1.00 64.81 170 ASN A C 1
ATOM 1279 O O . ASN A 1 170 ? 13.070 11.870 -30.159 1.00 64.81 170 ASN A O 1
ATOM 1283 N N . VAL A 1 171 ? 11.448 10.335 -30.102 1.00 73.44 171 VAL A N 1
ATOM 1284 C CA . VAL A 1 171 ? 11.600 9.946 -31.517 1.00 73.44 171 VAL A CA 1
ATOM 1285 C C . VAL A 1 171 ? 10.720 10.824 -32.411 1.00 73.44 171 VAL A C 1
ATOM 1287 O O . VAL A 1 171 ? 9.652 10.425 -32.868 1.00 73.44 171 VAL A O 1
ATOM 1290 N N . LYS A 1 172 ? 11.155 12.063 -32.664 1.00 79.94 172 LYS A N 1
ATOM 1291 C CA . LYS A 1 172 ? 10.494 12.964 -33.628 1.00 79.94 172 LYS A CA 1
ATOM 1292 C C . LYS A 1 172 ? 11.204 12.919 -34.977 1.00 79.94 172 LYS A C 1
ATOM 1294 O O . LYS A 1 172 ? 12.431 12.976 -35.028 1.00 79.94 172 LYS A O 1
ATOM 1299 N N . TYR A 1 173 ? 10.436 12.918 -36.072 1.00 81.00 173 TYR A N 1
ATOM 1300 C CA . TYR A 1 173 ? 10.976 12.961 -37.440 1.00 81.00 173 TYR A CA 1
ATOM 1301 C C . TYR A 1 173 ? 12.007 14.084 -37.619 1.00 81.00 173 TYR A C 1
ATOM 1303 O O . TYR A 1 173 ? 13.115 13.830 -38.076 1.00 81.00 173 TYR A O 1
ATOM 1311 N N . SER A 1 174 ? 11.684 15.305 -37.185 1.00 83.69 174 SER A N 1
ATOM 1312 C CA . SER A 1 174 ? 12.574 16.465 -37.315 1.00 83.69 174 SER A CA 1
ATOM 1313 C C . SER A 1 174 ? 13.828 16.402 -36.438 1.00 83.69 174 SER A C 1
ATOM 1315 O O . SER A 1 174 ? 14.825 17.035 -36.767 1.00 83.69 174 SER A O 1
ATOM 1317 N N . ALA A 1 175 ? 13.791 15.656 -35.332 1.00 77.56 175 ALA A N 1
ATOM 1318 C CA . ALA A 1 175 ? 14.903 15.561 -34.388 1.00 77.56 175 ALA A CA 1
ATOM 1319 C C . ALA A 1 175 ? 15.877 14.427 -34.736 1.00 77.56 175 ALA A C 1
ATOM 1321 O O . ALA A 1 175 ? 17.074 14.562 -34.504 1.00 77.56 175 ALA A O 1
ATOM 1322 N N . PHE A 1 176 ? 15.371 13.322 -35.288 1.00 76.69 176 PHE A N 1
ATOM 1323 C CA . PHE A 1 176 ? 16.161 12.111 -35.511 1.00 76.69 176 PHE A CA 1
ATOM 1324 C C . PHE A 1 176 ? 16.300 11.761 -36.995 1.00 76.69 176 PHE A C 1
ATOM 1326 O O . PHE A 1 176 ? 17.406 11.614 -37.503 1.00 76.69 176 PHE A O 1
ATOM 1333 N N . VAL A 1 177 ? 15.180 11.673 -37.714 1.00 82.62 177 VAL A N 1
ATOM 1334 C CA . VAL A 1 177 ? 15.153 11.170 -39.096 1.00 82.62 177 VAL A CA 1
ATOM 1335 C C . VAL A 1 177 ? 15.643 12.226 -40.090 1.00 82.62 177 VAL A C 1
ATOM 1337 O O . VAL A 1 177 ? 16.463 11.935 -40.957 1.00 82.62 177 VAL A O 1
ATOM 1340 N N . GLN A 1 178 ? 15.185 13.470 -39.956 1.00 85.94 178 GLN A N 1
ATOM 1341 C CA . GLN A 1 178 ? 15.476 14.545 -40.904 1.00 85.94 178 GLN A CA 1
ATOM 1342 C C . GLN A 1 178 ? 16.978 14.885 -41.004 1.00 85.94 178 GLN A C 1
ATOM 1344 O O . GLN A 1 178 ? 17.463 14.975 -42.133 1.00 85.94 178 GLN A O 1
ATOM 1349 N N . PRO A 1 179 ? 17.745 15.033 -39.903 1.00 81.44 179 PRO A N 1
ATOM 1350 C CA . PRO A 1 179 ? 19.184 15.285 -40.001 1.00 81.44 179 PRO A CA 1
ATOM 1351 C C . PRO A 1 179 ? 19.955 14.109 -40.613 1.00 81.44 179 PRO A C 1
ATOM 1353 O O . PRO A 1 179 ? 20.920 14.331 -41.338 1.00 81.44 179 PRO A O 1
ATOM 1356 N N . LEU A 1 180 ? 19.529 12.864 -40.354 1.00 82.00 180 LEU A N 1
ATOM 1357 C CA . LEU A 1 180 ? 20.157 11.669 -40.927 1.00 82.00 180 LEU A CA 1
ATOM 1358 C C . LEU A 1 180 ? 19.971 11.609 -42.442 1.00 82.00 180 LEU A C 1
ATOM 1360 O O . LEU A 1 180 ? 20.946 11.387 -43.154 1.00 82.00 180 LEU A O 1
ATOM 1364 N N . ILE A 1 181 ? 18.751 11.870 -42.924 1.00 88.06 181 ILE A N 1
ATOM 1365 C CA . ILE A 1 181 ? 18.471 11.959 -44.361 1.00 88.06 181 ILE A CA 1
ATOM 1366 C C . ILE A 1 181 ? 19.312 13.081 -44.974 1.00 88.06 181 ILE A C 1
ATOM 1368 O O . ILE A 1 181 ? 20.046 12.823 -45.911 1.00 88.06 181 ILE A O 1
ATOM 1372 N N . GLN A 1 182 ? 19.305 14.290 -44.403 1.00 83.81 182 GLN A N 1
ATOM 1373 C CA . GLN A 1 182 ? 20.086 15.420 -44.935 1.00 83.81 182 GLN A CA 1
ATOM 1374 C C . GLN A 1 182 ? 21.605 15.185 -44.941 1.00 83.81 182 GLN A C 1
ATOM 1376 O O . GLN A 1 182 ? 22.316 15.769 -45.753 1.00 83.81 182 GLN A O 1
ATOM 1381 N N . ALA A 1 183 ? 22.123 14.378 -44.014 1.00 81.25 183 ALA A N 1
ATOM 1382 C CA . ALA A 1 183 ? 23.550 14.089 -43.927 1.00 81.25 183 ALA A CA 1
ATOM 1383 C C . ALA A 1 183 ? 24.003 12.950 -44.855 1.00 81.25 183 ALA A C 1
ATOM 1385 O O . ALA A 1 183 ? 25.210 12.796 -45.061 1.00 81.25 183 ALA A O 1
ATOM 1386 N N . LYS A 1 184 ? 23.081 12.107 -45.339 1.00 80.50 184 LYS A N 1
ATOM 1387 C CA . LYS A 1 184 ? 23.398 10.832 -46.009 1.00 80.50 184 LYS A CA 1
ATOM 1388 C C . LYS A 1 184 ? 22.687 10.621 -47.348 1.00 80.50 184 LYS A C 1
ATOM 1390 O O . LYS A 1 184 ? 23.045 9.680 -48.050 1.00 80.50 184 LYS A O 1
ATOM 1395 N N . CYS A 1 185 ? 21.720 11.461 -47.699 1.00 68.44 185 CYS A N 1
ATOM 1396 C CA . CYS A 1 185 ? 20.941 11.421 -48.935 1.00 68.44 185 CYS A CA 1
ATOM 1397 C C . CYS A 1 185 ? 20.856 12.829 -49.537 1.00 68.44 185 CYS A C 1
ATOM 1399 O O . CYS A 1 185 ? 20.888 12.921 -50.783 1.00 68.44 185 CYS A O 1
#

pLDDT: mean 83.25, std 18.0, range [44.19, 98.75]